Protein AF-A0A529KQ61-F1 (afdb_monomer_lite)

Foldseek 3Di:
DVCVVCVVPVPDPDQDAAEQLAALLVLLQQQQADPVSHGNPVLLVVVVVLVVVPPVSPVVVCVNCVVSVCLSCVLVVVDPDDPVVNVVLVVVLLVPDPVCCLVVPPDPDPSSSVVSRSVRSNPDPSCVVCVVVSHQYDHSSPDDPVLVVVVVVVPCVVVVVVVCVVVVRDPADAAALLRLLLLLQALVLFAPVLSVQLVVVCVVSVHHHDHHDQCNPQPDPVSSVVVCVVVQQWDDDPGTIHGGPVVVVVCVVPVPPPSSVSSVVSNVVSVVVVVVVVVVVPDDDD

Structure (mmCIF, N/CA/C/O backbone):
data_AF-A0A529KQ61-F1
#
_entry.id   AF-A0A529KQ61-F1
#
loop_
_atom_site.group_PDB
_atom_site.id
_atom_site.type_symbol
_atom_site.label_atom_id
_atom_site.label_alt_id
_atom_site.label_comp_id
_atom_site.label_asym_id
_atom_site.label_entity_id
_atom_site.label_seq_id
_atom_site.pdbx_PDB_ins_code
_atom_site.Cartn_x
_atom_site.Cartn_y
_atom_site.Cartn_z
_atom_site.occupancy
_atom_site.B_iso_or_equiv
_atom_site.auth_seq_id
_atom_site.auth_comp_id
_atom_site.auth_asym_id
_atom_site.auth_atom_id
_atom_site.pdbx_PDB_model_num
ATOM 1 N N . MET A 1 1 ? 0.134 19.043 -3.675 1.00 40.22 1 MET A N 1
ATOM 2 C CA . MET A 1 1 ? -0.750 17.949 -3.210 1.00 40.22 1 MET A CA 1
ATOM 3 C C . MET A 1 1 ? -0.395 17.410 -1.822 1.00 40.22 1 MET A C 1
ATOM 5 O O . MET A 1 1 ? -1.210 17.587 -0.932 1.00 40.22 1 MET A O 1
ATOM 9 N N . ARG A 1 2 ? 0.788 16.802 -1.579 1.00 34.12 2 ARG A N 1
ATOM 10 C CA . ARG A 1 2 ? 1.167 16.284 -0.233 1.00 34.12 2 ARG A CA 1
ATOM 11 C C . ARG A 1 2 ? 1.207 17.379 0.845 1.00 34.12 2 ARG A C 1
ATOM 13 O O . ARG A 1 2 ? 0.718 17.177 1.947 1.00 34.12 2 ARG A O 1
ATOM 20 N N . ILE A 1 3 ? 1.744 18.544 0.478 1.00 33.62 3 ILE A N 1
ATOM 21 C CA . ILE A 1 3 ? 1.821 19.732 1.338 1.00 33.62 3 ILE A CA 1
ATOM 22 C C . ILE A 1 3 ? 0.426 20.306 1.601 1.00 33.62 3 ILE A C 1
ATOM 24 O O . ILE A 1 3 ? 0.146 20.686 2.725 1.00 33.62 3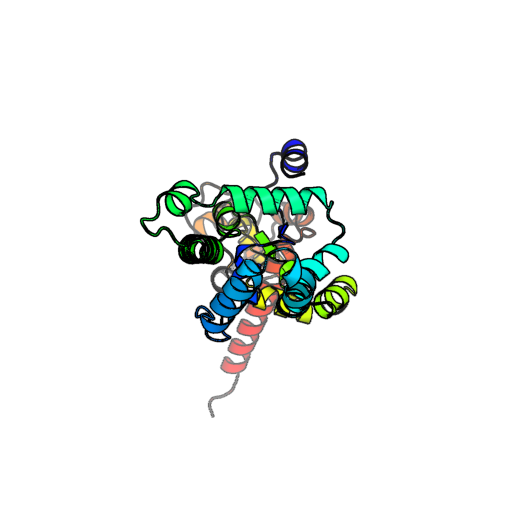 ILE A O 1
ATOM 28 N N . ASP A 1 4 ? -0.470 20.302 0.613 1.00 32.03 4 ASP A N 1
ATOM 29 C CA . ASP A 1 4 ? -1.779 20.958 0.737 1.00 32.03 4 ASP A CA 1
ATOM 30 C C . ASP A 1 4 ? -2.717 20.223 1.700 1.00 32.03 4 ASP A C 1
ATOM 32 O O . ASP A 1 4 ? -3.399 20.867 2.492 1.00 32.03 4 ASP A O 1
ATOM 36 N N . VAL A 1 5 ? -2.715 18.884 1.687 1.00 35.28 5 VAL A N 1
ATOM 37 C CA . VAL A 1 5 ? -3.559 18.063 2.577 1.00 35.28 5 VAL A CA 1
ATOM 38 C C . VAL A 1 5 ? -3.027 18.059 4.014 1.00 35.28 5 VAL A C 1
ATOM 40 O O . VAL A 1 5 ? -3.802 18.228 4.950 1.00 35.28 5 VAL A O 1
ATOM 43 N N . GLN A 1 6 ? -1.708 17.947 4.213 1.00 33.94 6 GLN A N 1
ATOM 44 C CA . GLN A 1 6 ? -1.109 18.056 5.555 1.00 33.94 6 GLN A CA 1
ATOM 45 C C . GLN A 1 6 ? -1.162 19.485 6.115 1.00 33.94 6 GLN A C 1
ATOM 47 O O . GLN A 1 6 ? -1.269 19.654 7.325 1.00 33.94 6 GLN A O 1
ATOM 52 N N . ALA A 1 7 ? -1.128 20.513 5.262 1.00 36.97 7 ALA A N 1
ATOM 53 C CA . ALA A 1 7 ? -1.288 21.902 5.690 1.00 36.97 7 ALA A CA 1
ATOM 54 C C . ALA A 1 7 ? -2.735 22.241 6.080 1.00 36.97 7 ALA A C 1
ATOM 56 O O . ALA A 1 7 ? -2.942 23.121 6.911 1.00 36.97 7 ALA A O 1
ATOM 57 N N . THR A 1 8 ? -3.733 21.560 5.505 1.00 37.22 8 THR A N 1
ATOM 58 C CA . THR A 1 8 ? -5.151 21.764 5.855 1.00 37.22 8 THR A CA 1
ATOM 59 C C . THR A 1 8 ? -5.644 20.852 6.976 1.00 37.22 8 THR A C 1
ATOM 61 O O . THR A 1 8 ? -6.575 21.233 7.680 1.00 37.22 8 THR A O 1
ATOM 64 N N . MET A 1 9 ? -5.032 19.680 7.180 1.00 37.19 9 MET A N 1
ATOM 65 C CA . MET A 1 9 ? -5.385 18.743 8.256 1.00 37.19 9 MET A CA 1
ATOM 66 C C . MET A 1 9 ? -4.121 18.170 8.932 1.00 37.19 9 MET A C 1
ATOM 68 O O . MET A 1 9 ? -3.763 17.016 8.682 1.00 37.19 9 MET A O 1
ATOM 72 N N . PRO A 1 10 ? -3.440 18.956 9.791 1.00 37.72 10 PRO A N 1
ATOM 73 C CA . PRO A 1 10 ? -2.152 18.580 10.388 1.00 37.72 10 PRO A CA 1
ATOM 74 C C . PRO A 1 10 ? -2.204 17.309 11.247 1.00 37.72 10 PRO A C 1
ATOM 76 O O . PRO A 1 10 ? -1.216 16.581 11.335 1.00 37.72 10 PRO A O 1
ATOM 79 N N . ASP A 1 11 ? -3.363 17.017 11.839 1.00 36.50 11 ASP A N 1
ATOM 80 C CA . ASP A 1 11 ? -3.557 15.886 12.755 1.00 36.50 11 ASP A CA 1
ATOM 81 C C . ASP A 1 11 ? -3.936 14.577 12.035 1.00 36.50 11 ASP A C 1
ATOM 83 O O . ASP A 1 11 ? -4.037 13.514 12.654 1.00 36.50 11 ASP A O 1
ATOM 87 N N . ALA A 1 12 ? -4.144 14.618 10.714 1.00 33.78 12 ALA A N 1
ATOM 88 C CA . ALA A 1 12 ? -4.530 13.456 9.924 1.00 33.78 12 ALA A CA 1
ATOM 89 C C . ALA A 1 12 ? -3.297 12.743 9.341 1.00 33.78 12 ALA A C 1
ATOM 91 O O . ALA A 1 12 ? -2.620 13.243 8.440 1.00 33.78 12 ALA A O 1
ATOM 92 N N . LYS A 1 13 ? -3.039 11.506 9.788 1.00 36.97 13 LYS A N 1
ATOM 93 C CA . LYS A 1 13 ? -2.112 10.586 9.105 1.00 36.97 13 LYS A CA 1
ATOM 94 C C . LYS A 1 13 ? -2.797 10.016 7.860 1.00 36.97 13 LYS A C 1
ATOM 96 O O . LYS A 1 13 ? -3.351 8.921 7.886 1.00 36.97 13 LYS A O 1
ATOM 101 N N . VAL A 1 14 ? -2.823 10.796 6.783 1.00 37.50 14 VAL A N 1
ATOM 102 C CA . VAL A 1 14 ? -3.413 10.374 5.507 1.00 37.50 14 VAL A CA 1
ATOM 103 C C . VAL A 1 14 ? -2.483 9.364 4.834 1.00 37.50 14 VAL A C 1
ATOM 105 O O . VAL A 1 14 ? -1.340 9.685 4.512 1.00 37.50 14 VAL A O 1
ATOM 108 N N . LEU A 1 15 ? -2.986 8.150 4.592 1.00 42.62 15 LEU A N 1
ATOM 109 C CA . LEU A 1 15 ? -2.397 7.211 3.637 1.00 42.62 15 LEU A CA 1
ATOM 110 C C . LEU A 1 15 ? -2.523 7.827 2.244 1.00 42.62 15 LEU A C 1
ATOM 112 O O . LEU A 1 15 ? -3.567 7.751 1.599 1.00 42.62 15 LEU A O 1
ATOM 116 N N . VAL A 1 16 ? -1.470 8.512 1.809 1.00 47.22 16 VAL A N 1
ATOM 117 C CA . VAL A 1 16 ? -1.405 9.067 0.461 1.00 47.22 16 VAL A CA 1
ATOM 118 C C . VAL A 1 16 ? -1.054 7.922 -0.477 1.00 47.22 16 VAL A C 1
ATOM 120 O O . VAL A 1 16 ? 0.067 7.421 -0.456 1.00 47.22 16 VAL A O 1
ATOM 123 N N . ALA A 1 17 ? -2.012 7.505 -1.298 1.00 55.47 17 ALA A N 1
ATOM 124 C CA . ALA A 1 17 ? -1.713 6.699 -2.466 1.00 55.47 17 ALA A CA 1
ATOM 125 C C . ALA A 1 17 ? -0.973 7.587 -3.475 1.00 55.47 17 ALA A C 1
ATOM 127 O O . ALA A 1 17 ? -1.554 8.543 -3.996 1.00 55.47 17 ALA A O 1
ATOM 128 N N . ARG A 1 18 ? 0.316 7.323 -3.721 1.00 58.75 18 ARG A N 1
ATOM 129 C CA . ARG A 1 18 ? 1.052 7.971 -4.817 1.00 58.75 18 ARG A CA 1
ATOM 130 C C . ARG A 1 18 ? 0.927 7.070 -6.044 1.00 58.75 18 ARG A C 1
ATOM 132 O O . ARG A 1 18 ? 1.546 6.004 -6.055 1.00 58.75 18 ARG A O 1
ATOM 139 N N . PRO A 1 19 ? 0.146 7.456 -7.064 1.00 58.88 19 PRO A N 1
ATOM 140 C CA . PRO A 1 19 ? 0.167 6.735 -8.320 1.00 58.88 19 PRO A CA 1
ATOM 141 C C . PRO A 1 19 ? 1.514 6.990 -9.001 1.00 58.88 19 PRO A C 1
ATOM 143 O O . PRO A 1 19 ? 1.914 8.137 -9.233 1.00 58.88 19 PRO A O 1
ATOM 146 N N . LEU A 1 20 ? 2.235 5.912 -9.285 1.00 63.34 20 LEU A N 1
ATOM 147 C CA . LEU A 1 20 ? 3.459 5.954 -10.066 1.00 63.34 20 LEU A CA 1
ATOM 148 C C . LEU A 1 20 ? 3.122 5.354 -11.426 1.00 63.34 20 LEU A C 1
ATOM 150 O O . LEU A 1 20 ? 2.947 4.149 -11.538 1.00 63.34 20 LEU A O 1
ATOM 154 N N . ALA A 1 21 ? 2.980 6.204 -12.443 1.00 61.69 21 ALA A N 1
ATOM 155 C CA . ALA A 1 21 ? 2.641 5.743 -13.791 1.00 61.69 21 ALA A CA 1
ATOM 156 C C . ALA A 1 21 ? 3.866 5.482 -14.676 1.00 61.69 21 ALA A C 1
ATOM 158 O O . ALA A 1 21 ? 3.717 4.959 -15.769 1.00 61.69 21 ALA A O 1
ATOM 159 N N . VAL A 1 22 ? 5.068 5.864 -14.225 1.00 66.69 22 VAL A N 1
ATOM 160 C CA . VAL A 1 22 ? 6.325 5.616 -14.944 1.00 66.69 22 VAL A CA 1
ATOM 161 C C . VAL A 1 22 ? 7.389 5.171 -13.960 1.00 66.69 22 VAL A C 1
ATOM 163 O O . VAL A 1 22 ? 7.749 5.925 -13.054 1.00 66.69 22 VAL A O 1
ATOM 166 N N . ASP A 1 23 ? 7.915 3.975 -14.181 1.00 72.94 23 ASP A N 1
ATOM 167 C CA . ASP A 1 23 ? 9.044 3.414 -13.453 1.00 72.94 23 ASP A CA 1
ATOM 168 C C . ASP A 1 23 ? 10.081 2.923 -14.467 1.00 72.94 23 ASP A C 1
ATOM 170 O O . ASP A 1 23 ? 9.855 1.961 -15.202 1.00 72.94 23 ASP A O 1
ATOM 174 N N . LEU A 1 24 ? 11.213 3.623 -14.535 1.00 74.44 24 LEU A N 1
ATOM 175 C CA . LEU A 1 24 ? 12.320 3.310 -15.432 1.00 74.44 24 LEU A CA 1
ATOM 176 C C . LEU A 1 24 ? 12.975 1.970 -15.066 1.00 74.44 24 LEU A C 1
ATOM 178 O O . LEU A 1 24 ? 13.425 1.247 -15.954 1.00 74.44 24 LEU A O 1
ATOM 182 N N . ALA A 1 25 ? 12.976 1.601 -13.783 1.00 73.44 25 ALA A N 1
ATOM 183 C CA . ALA A 1 25 ? 13.494 0.318 -13.325 1.00 73.44 25 ALA A CA 1
ATOM 184 C C . ALA A 1 25 ? 12.574 -0.829 -13.746 1.00 73.44 25 ALA A C 1
ATOM 186 O O . ALA A 1 25 ? 13.050 -1.880 -14.179 1.00 73.44 25 ALA A O 1
ATOM 187 N N . PHE A 1 26 ? 11.255 -0.640 -13.636 1.00 74.62 26 PHE A N 1
ATOM 188 C CA . PHE A 1 26 ? 10.280 -1.581 -14.192 1.00 74.62 26 PHE A CA 1
ATOM 189 C C . PHE A 1 26 ? 10.425 -1.678 -15.710 1.00 74.62 26 PHE A C 1
ATOM 191 O O . PHE A 1 26 ? 10.546 -2.781 -16.230 1.00 74.62 26 PHE A O 1
ATOM 198 N N . ALA A 1 27 ? 10.506 -0.543 -16.407 1.00 78.31 27 ALA A N 1
ATOM 199 C CA . ALA A 1 27 ? 10.671 -0.494 -17.854 1.00 78.31 27 ALA A CA 1
ATOM 200 C C . ALA A 1 27 ? 11.910 -1.275 -18.317 1.00 78.31 27 ALA A C 1
ATOM 202 O O . ALA A 1 27 ? 11.827 -2.079 -19.243 1.00 78.31 27 ALA A O 1
ATOM 203 N N . ALA A 1 28 ? 13.049 -1.097 -17.644 1.00 77.25 28 ALA A N 1
ATOM 204 C CA . ALA A 1 28 ? 14.256 -1.841 -17.977 1.00 77.25 28 ALA A CA 1
ATOM 205 C C . ALA A 1 28 ? 14.150 -3.334 -17.659 1.00 77.25 28 ALA A C 1
ATOM 207 O O . ALA A 1 28 ? 14.592 -4.152 -18.462 1.00 77.25 28 ALA A O 1
ATOM 208 N N . ARG A 1 29 ? 13.547 -3.712 -16.527 1.00 75.25 29 ARG A N 1
ATOM 209 C CA . ARG A 1 29 ? 13.313 -5.128 -16.206 1.00 75.25 29 ARG A CA 1
ATOM 210 C C . ARG A 1 29 ? 12.372 -5.774 -17.222 1.00 75.25 29 ARG A C 1
ATOM 212 O O . ARG A 1 29 ? 12.683 -6.837 -17.735 1.00 75.25 29 ARG A O 1
ATOM 219 N N . PHE A 1 30 ? 11.276 -5.109 -17.564 1.00 77.31 30 PHE A N 1
ATOM 220 C CA . PHE A 1 30 ? 10.292 -5.595 -18.526 1.00 77.31 30 PHE A CA 1
ATOM 221 C C . PHE A 1 30 ? 10.875 -5.737 -19.939 1.00 77.31 30 PHE A C 1
ATOM 223 O O . PHE A 1 30 ? 10.599 -6.708 -20.635 1.00 77.31 30 PHE A O 1
ATOM 230 N N . MET A 1 31 ? 11.700 -4.780 -20.375 1.00 79.19 31 MET A N 1
ATOM 231 C CA . MET A 1 31 ? 12.246 -4.789 -21.733 1.00 79.19 31 MET A CA 1
ATOM 232 C C . MET A 1 31 ? 13.497 -5.652 -21.890 1.00 79.19 31 MET A C 1
ATOM 234 O O . MET A 1 31 ? 13.695 -6.193 -22.978 1.00 79.19 31 MET A O 1
ATOM 238 N N . PHE A 1 32 ? 14.341 -5.764 -20.864 1.00 80.44 32 PHE A N 1
ATOM 239 C CA . PHE A 1 32 ? 15.673 -6.363 -20.985 1.00 80.44 32 PHE A CA 1
ATOM 240 C C . PHE A 1 32 ? 15.891 -7.584 -20.095 1.00 80.44 32 PHE A C 1
ATOM 242 O O . PHE A 1 32 ? 17.002 -8.109 -20.095 1.00 80.44 32 PHE A O 1
ATOM 249 N N . ASN A 1 33 ? 14.881 -8.050 -19.354 1.00 77.62 33 ASN A N 1
ATOM 250 C CA . ASN A 1 33 ? 14.974 -9.333 -18.669 1.00 77.62 33 ASN A CA 1
ATOM 251 C C . ASN A 1 33 ? 14.287 -10.447 -19.456 1.00 77.62 33 ASN A C 1
ATOM 253 O O . ASN A 1 33 ? 13.294 -10.227 -20.147 1.00 77.62 33 ASN A O 1
ATOM 257 N N . THR A 1 34 ? 14.790 -11.661 -19.277 1.00 73.12 34 THR A N 1
ATOM 258 C CA . THR A 1 34 ? 14.076 -12.894 -19.605 1.00 73.12 34 THR A CA 1
ATOM 259 C C . THR A 1 34 ? 12.923 -13.129 -18.619 1.00 73.12 34 THR A C 1
ATOM 261 O O . THR A 1 34 ? 12.862 -12.517 -17.549 1.00 73.12 34 THR A O 1
ATOM 264 N N . GLU A 1 35 ? 12.038 -14.083 -18.921 1.00 66.06 35 GLU A N 1
ATOM 265 C CA . GLU A 1 35 ? 10.966 -14.515 -18.004 1.00 66.06 35 GLU A CA 1
ATOM 266 C C . GLU A 1 35 ? 11.500 -15.038 -16.655 1.00 66.06 35 GLU A C 1
ATOM 268 O O . GLU A 1 35 ? 10.804 -14.994 -15.644 1.00 66.06 35 GLU A O 1
ATOM 273 N N . THR A 1 36 ? 12.759 -15.488 -16.618 1.00 60.50 36 THR A N 1
ATOM 274 C CA . THR A 1 36 ? 13.456 -15.931 -15.401 1.00 60.50 36 THR A CA 1
ATOM 275 C C . THR A 1 36 ? 14.087 -14.783 -14.602 1.00 60.50 36 THR A C 1
ATOM 277 O O . THR A 1 36 ? 14.635 -15.019 -13.527 1.00 60.50 36 THR A O 1
ATOM 280 N N . GLY A 1 37 ? 14.002 -13.539 -15.090 1.00 61.09 37 GLY A N 1
ATOM 281 C CA . GLY A 1 37 ? 14.529 -12.341 -14.428 1.00 61.09 37 GLY A CA 1
ATOM 282 C C . GLY A 1 37 ? 16.008 -12.039 -14.709 1.00 61.09 37 GLY A C 1
ATOM 283 O O . GLY A 1 37 ? 16.536 -11.050 -14.194 1.00 61.09 37 GLY A O 1
ATOM 284 N N . GLU A 1 38 ? 16.675 -12.843 -15.537 1.00 73.25 38 GLU A N 1
ATOM 285 C CA . GLU A 1 38 ? 18.066 -12.629 -15.954 1.00 73.25 38 GLU A CA 1
ATOM 286 C C . GLU A 1 38 ? 18.158 -11.586 -17.070 1.00 73.25 38 GLU A C 1
ATOM 288 O O . GLU A 1 38 ? 17.171 -11.297 -17.734 1.00 73.25 38 GLU A O 1
ATOM 293 N N . LEU A 1 39 ? 19.336 -10.988 -17.274 1.00 75.88 39 LEU A N 1
ATOM 294 C CA . LEU A 1 39 ? 19.534 -10.024 -18.358 1.00 75.88 39 LEU A CA 1
ATOM 295 C C . LEU A 1 39 ? 19.527 -10.738 -19.720 1.00 75.88 39 LEU A C 1
ATOM 297 O O . LEU A 1 39 ? 20.334 -11.638 -19.953 1.00 75.88 39 LEU A O 1
ATOM 301 N N . ASP A 1 40 ? 18.684 -10.280 -20.642 1.00 82.44 40 ASP A N 1
ATOM 302 C CA . ASP A 1 40 ? 18.649 -10.726 -22.036 1.00 82.44 40 ASP A CA 1
ATOM 303 C C . ASP A 1 40 ? 19.823 -10.107 -22.819 1.00 82.44 40 ASP A C 1
ATOM 305 O O . ASP A 1 40 ? 19.704 -9.107 -23.532 1.00 82.44 40 ASP A O 1
ATOM 309 N N . LEU A 1 41 ? 21.005 -10.697 -22.626 1.00 78.94 41 LEU A N 1
ATOM 310 C CA . LEU A 1 41 ? 22.253 -10.325 -23.297 1.00 78.94 41 LEU A CA 1
ATOM 311 C C . LEU A 1 41 ? 22.124 -10.266 -24.832 1.00 78.94 41 LEU A C 1
ATOM 313 O O . LEU A 1 41 ? 22.588 -9.277 -25.405 1.00 78.94 41 LEU A O 1
ATOM 317 N N . PRO A 1 42 ? 21.491 -11.245 -25.514 1.00 82.44 42 PRO A N 1
ATOM 318 C CA . PRO A 1 42 ? 21.231 -11.160 -26.950 1.00 82.44 42 PRO A CA 1
ATOM 319 C C . PRO A 1 42 ? 20.478 -9.889 -27.354 1.00 82.44 42 PRO A C 1
ATOM 321 O O . PRO A 1 42 ? 20.911 -9.184 -28.269 1.00 82.44 42 PRO A O 1
ATOM 324 N N . LYS A 1 43 ? 19.395 -9.554 -26.645 1.00 81.00 43 LYS A N 1
ATOM 325 C CA . LYS A 1 43 ? 18.590 -8.360 -26.927 1.00 81.00 43 LYS A CA 1
ATOM 326 C C . LYS A 1 43 ? 19.360 -7.069 -26.661 1.00 81.00 43 LYS A C 1
ATOM 328 O O . LYS A 1 43 ? 19.289 -6.134 -27.459 1.00 81.00 43 LYS A O 1
ATOM 333 N N . VAL A 1 44 ? 20.161 -7.026 -25.594 1.00 78.69 44 VAL A N 1
ATOM 334 C CA . VAL A 1 44 ? 21.040 -5.882 -25.298 1.00 78.69 44 VAL A CA 1
ATOM 335 C C . VAL A 1 44 ? 22.101 -5.694 -26.387 1.00 78.69 44 VAL A C 1
ATOM 337 O O . VAL A 1 44 ? 22.312 -4.571 -26.847 1.00 78.69 44 VAL A O 1
ATOM 340 N N . MET A 1 45 ? 22.736 -6.774 -26.851 1.00 79.62 45 MET A N 1
ATOM 341 C CA . MET A 1 45 ? 23.716 -6.712 -27.942 1.00 79.62 45 MET A CA 1
ATOM 342 C C . MET A 1 45 ? 23.077 -6.274 -29.262 1.00 79.62 45 MET A C 1
ATOM 344 O O . MET A 1 45 ? 23.658 -5.462 -29.982 1.00 79.62 45 MET A O 1
ATOM 348 N N . GLN A 1 46 ? 21.872 -6.763 -29.563 1.00 79.06 46 GLN A N 1
ATOM 349 C CA . GLN A 1 46 ? 21.116 -6.370 -30.751 1.00 79.06 46 GLN A CA 1
ATOM 350 C C . GLN A 1 46 ? 20.792 -4.872 -30.729 1.00 79.06 46 GLN A C 1
ATOM 352 O O . GLN A 1 46 ? 21.010 -4.180 -31.721 1.00 79.06 46 GLN A O 1
ATOM 357 N N . ILE A 1 47 ? 20.360 -4.344 -29.582 1.00 75.38 47 ILE A N 1
ATOM 358 C CA . ILE A 1 47 ? 20.081 -2.912 -29.412 1.00 75.38 47 ILE A CA 1
ATOM 359 C C . ILE A 1 47 ? 21.363 -2.080 -29.489 1.00 75.38 47 ILE A C 1
ATOM 361 O O . ILE A 1 47 ? 21.369 -1.036 -30.140 1.00 75.38 47 ILE A O 1
ATOM 365 N N . GLY A 1 48 ? 22.468 -2.549 -28.901 1.00 73.44 48 GLY A N 1
ATOM 366 C CA . GLY A 1 48 ? 23.778 -1.909 -29.042 1.00 73.44 48 GLY A CA 1
ATOM 367 C C . GLY A 1 48 ? 24.237 -1.828 -30.503 1.00 73.44 48 GLY A C 1
ATOM 368 O O . GLY A 1 48 ? 24.726 -0.787 -30.943 1.00 73.44 48 GLY A O 1
ATOM 369 N N . ALA A 1 49 ? 24.012 -2.890 -31.280 1.00 75.88 49 ALA A N 1
ATOM 370 C CA . ALA A 1 49 ? 24.323 -2.931 -32.707 1.00 75.88 49 ALA A CA 1
ATOM 371 C C . ALA A 1 49 ? 23.428 -1.995 -33.537 1.00 75.88 49 ALA A C 1
ATOM 373 O O . ALA A 1 49 ? 23.913 -1.370 -34.479 1.00 75.88 49 ALA A O 1
ATOM 374 N N . VAL A 1 50 ? 22.146 -1.866 -33.184 1.00 75.19 50 VAL A N 1
ATOM 375 C CA . VAL A 1 50 ? 21.212 -0.922 -33.820 1.00 75.19 50 VAL A CA 1
ATOM 376 C C . VAL A 1 50 ? 21.591 0.523 -33.473 1.00 75.19 50 VAL A C 1
ATOM 378 O O . VAL A 1 50 ? 21.701 1.349 -34.374 1.00 75.19 50 VAL A O 1
ATOM 381 N N . MET A 1 51 ? 21.909 0.834 -32.210 1.00 70.25 51 MET A N 1
ATOM 382 C CA . MET A 1 51 ? 22.361 2.177 -31.804 1.00 70.25 51 MET A CA 1
ATOM 383 C C . MET A 1 51 ? 23.655 2.612 -32.504 1.00 70.25 51 MET A C 1
ATOM 385 O O . MET A 1 51 ? 23.809 3.788 -32.834 1.00 70.25 51 MET A O 1
ATOM 389 N N . ALA A 1 52 ? 24.563 1.677 -32.795 1.00 73.00 52 ALA A N 1
ATOM 390 C CA . ALA A 1 52 ? 25.789 1.967 -33.537 1.00 73.00 52 ALA A CA 1
ATOM 391 C C . ALA A 1 52 ? 25.540 2.429 -34.990 1.00 73.00 52 ALA A C 1
ATOM 393 O O . ALA A 1 52 ? 26.427 3.034 -35.592 1.00 73.00 52 ALA A O 1
ATOM 394 N N . LYS A 1 53 ? 24.344 2.183 -35.553 1.00 76.75 53 LYS A N 1
ATOM 395 C CA . LYS A 1 53 ? 23.948 2.642 -36.897 1.00 76.75 53 LYS A CA 1
ATOM 396 C C . LYS A 1 53 ? 23.442 4.098 -36.925 1.00 76.75 53 LYS A C 1
ATOM 398 O O . LYS A 1 53 ? 23.208 4.625 -38.012 1.00 76.75 53 LYS A O 1
ATOM 403 N N . GLY A 1 54 ? 23.295 4.760 -35.771 1.00 70.06 54 GLY A N 1
ATOM 404 C CA . GLY A 1 54 ? 22.872 6.165 -35.676 1.00 70.06 54 GLY A CA 1
ATOM 405 C C . GLY A 1 54 ? 21.446 6.415 -36.189 1.00 70.06 54 GLY A C 1
ATOM 406 O O . GLY A 1 54 ? 20.566 5.573 -36.027 1.00 70.06 54 GLY A O 1
ATOM 407 N N . ASP A 1 55 ? 21.212 7.562 -36.834 1.00 70.69 55 ASP A N 1
ATOM 408 C CA . ASP A 1 55 ? 19.874 7.997 -37.282 1.00 70.69 55 ASP A CA 1
ATOM 409 C C . ASP A 1 55 ? 19.204 7.037 -38.285 1.00 70.69 55 ASP A C 1
ATOM 411 O O . ASP A 1 55 ? 17.980 6.995 -38.389 1.00 70.69 55 ASP A O 1
ATOM 415 N N . ALA A 1 56 ? 19.983 6.208 -38.990 1.00 66.62 56 ALA A N 1
ATOM 416 C CA . ALA A 1 56 ? 19.464 5.209 -39.930 1.00 66.62 56 ALA A CA 1
ATOM 417 C C . ALA A 1 56 ? 18.770 4.014 -39.244 1.00 66.62 56 ALA A C 1
ATOM 419 O O . ALA A 1 56 ? 18.136 3.204 -39.915 1.00 66.62 56 ALA A O 1
ATOM 420 N N . ALA A 1 57 ? 18.892 3.891 -37.921 1.00 71.44 57 ALA A N 1
ATOM 421 C CA . ALA A 1 57 ? 18.343 2.789 -37.136 1.00 71.44 57 ALA A CA 1
ATOM 422 C C . ALA A 1 57 ? 16.985 3.111 -36.490 1.00 71.44 57 ALA A C 1
ATOM 424 O O . ALA A 1 57 ? 16.476 2.308 -35.711 1.00 71.44 57 ALA A O 1
ATOM 425 N N . GLN A 1 58 ? 16.392 4.275 -36.774 1.00 72.06 58 GLN A N 1
ATOM 426 C CA . GLN A 1 58 ? 15.200 4.751 -36.066 1.00 72.06 58 GLN A CA 1
ATOM 427 C C . GLN A 1 58 ? 13.986 3.819 -36.236 1.00 72.06 58 GLN A C 1
ATOM 429 O O . GLN A 1 58 ? 13.304 3.519 -35.255 1.00 72.06 58 GLN A O 1
ATOM 434 N N . ASP A 1 59 ? 13.755 3.314 -37.451 1.00 78.69 59 ASP A N 1
ATOM 435 C CA . ASP A 1 59 ? 12.664 2.375 -37.744 1.00 78.69 59 ASP A CA 1
ATOM 436 C C . ASP A 1 59 ? 12.929 0.986 -37.146 1.00 78.69 59 ASP A C 1
ATOM 438 O O . ASP A 1 59 ? 12.047 0.403 -36.518 1.00 78.69 59 ASP A O 1
ATOM 442 N N . GLU A 1 60 ? 14.172 0.505 -37.246 1.00 75.75 60 GLU A N 1
ATOM 443 C CA . GLU A 1 60 ? 14.624 -0.772 -36.674 1.00 75.75 60 GLU A CA 1
ATOM 444 C C . GLU A 1 60 ? 14.505 -0.754 -35.136 1.00 75.75 60 GLU A C 1
ATOM 446 O O . GLU A 1 60 ? 14.053 -1.718 -34.524 1.00 75.75 60 GLU A O 1
ATOM 451 N N . MET A 1 61 ? 14.824 0.380 -34.501 1.00 74.44 61 MET A N 1
ATOM 452 C CA . MET A 1 61 ? 14.672 0.599 -33.060 1.00 74.44 61 MET A CA 1
ATOM 453 C C . MET A 1 61 ? 13.200 0.649 -32.642 1.00 74.44 61 MET A C 1
ATOM 455 O O . MET A 1 61 ? 12.825 0.107 -31.600 1.00 74.44 61 MET A O 1
ATOM 459 N N . LYS A 1 62 ? 12.351 1.291 -33.453 1.00 77.19 62 LYS A N 1
ATOM 460 C CA . LYS A 1 62 ? 10.909 1.374 -33.206 1.00 77.19 62 LYS A CA 1
ATOM 461 C C . LYS A 1 62 ? 10.243 0.005 -33.315 1.00 77.19 62 LYS A C 1
ATOM 463 O O . LYS A 1 62 ? 9.355 -0.286 -32.522 1.00 77.19 62 LYS A O 1
ATOM 468 N N . GLU A 1 63 ? 10.675 -0.835 -34.248 1.00 79.19 63 GLU A N 1
ATOM 469 C CA . GLU A 1 63 ? 10.180 -2.207 -34.377 1.00 79.19 63 GLU A CA 1
ATOM 470 C C . GLU A 1 63 ? 10.591 -3.071 -33.171 1.00 79.19 63 GLU A C 1
ATOM 472 O O . GLU A 1 63 ? 9.777 -3.824 -32.638 1.00 79.19 63 GLU A O 1
ATOM 477 N N . LEU A 1 64 ? 11.819 -2.890 -32.672 1.00 75.88 64 LEU A N 1
ATOM 478 C CA . LEU A 1 64 ? 12.375 -3.677 -31.566 1.00 75.88 64 LEU A CA 1
ATOM 479 C C . LEU A 1 64 ? 11.844 -3.280 -30.178 1.00 75.88 64 LEU A C 1
ATOM 481 O O . LEU A 1 64 ? 11.619 -4.145 -29.330 1.00 75.88 64 LEU A O 1
ATOM 485 N N . LEU A 1 65 ? 11.671 -1.978 -29.925 1.00 76.25 65 LEU A N 1
ATOM 486 C CA . LEU A 1 65 ? 11.281 -1.439 -28.614 1.00 76.25 65 LEU A CA 1
ATOM 487 C C . LEU A 1 65 ? 9.834 -0.941 -28.557 1.00 76.25 65 LEU A C 1
ATOM 489 O O . LEU A 1 65 ? 9.272 -0.841 -27.466 1.00 76.25 65 LEU A O 1
ATOM 493 N N . GLY A 1 66 ? 9.218 -0.640 -29.701 1.00 74.75 66 GLY A N 1
ATOM 494 C CA . GLY A 1 66 ? 7.890 -0.030 -29.789 1.00 74.75 66 GLY A CA 1
ATOM 495 C C . GLY A 1 66 ? 6.794 -0.793 -29.044 1.00 74.75 66 GLY A C 1
ATOM 496 O O . GLY A 1 66 ? 6.076 -0.162 -28.269 1.00 74.75 66 GLY A O 1
ATOM 497 N N . PRO A 1 67 ? 6.668 -2.125 -29.196 1.00 76.56 67 PRO A N 1
ATOM 498 C CA . PRO A 1 67 ? 5.668 -2.898 -28.461 1.00 76.56 67 PRO A CA 1
ATOM 499 C C . PRO A 1 67 ? 5.845 -2.803 -26.940 1.00 76.56 67 PRO A C 1
ATOM 501 O O . PRO A 1 67 ? 4.888 -2.513 -26.230 1.00 76.56 67 PRO A O 1
ATOM 504 N N . GLY A 1 68 ? 7.078 -2.964 -26.443 1.00 72.06 68 GLY A N 1
ATOM 505 C CA . GLY A 1 68 ? 7.373 -2.892 -25.009 1.00 72.06 68 GLY A CA 1
ATOM 506 C C . GLY A 1 68 ? 7.161 -1.491 -24.436 1.00 72.06 68 GLY A C 1
ATOM 507 O O . GLY A 1 68 ? 6.561 -1.335 -23.374 1.00 72.06 68 GLY A O 1
ATOM 508 N N . MET A 1 69 ? 7.575 -0.459 -25.173 1.00 72.69 69 MET A N 1
ATOM 509 C CA . MET A 1 69 ? 7.310 0.926 -24.798 1.00 72.69 69 MET A CA 1
ATOM 510 C C . MET A 1 69 ? 5.813 1.240 -24.776 1.00 72.69 69 MET A C 1
ATOM 512 O O . MET A 1 69 ? 5.347 1.862 -23.828 1.00 72.69 69 MET A O 1
ATOM 516 N N . ASN A 1 70 ? 5.036 0.793 -25.761 1.00 73.88 70 ASN A N 1
ATOM 517 C CA . ASN A 1 70 ? 3.593 1.028 -25.768 1.00 73.88 70 ASN A CA 1
ATOM 518 C C . ASN A 1 70 ? 2.901 0.377 -24.562 1.00 73.88 70 ASN A C 1
ATOM 520 O O . ASN A 1 70 ? 2.002 0.987 -23.992 1.00 73.88 70 ASN A O 1
ATOM 524 N N . SER A 1 71 ? 3.354 -0.797 -24.115 1.00 69.44 71 SER A N 1
ATOM 525 C CA . SER A 1 71 ? 2.839 -1.430 -22.893 1.00 69.44 71 SER A CA 1
ATOM 526 C C . SER A 1 71 ? 3.179 -0.653 -21.615 1.00 69.44 71 SER A C 1
ATOM 528 O O . SER A 1 71 ? 2.369 -0.620 -20.698 1.00 69.44 71 SER A O 1
ATOM 530 N N . ILE A 1 72 ? 4.342 0.004 -21.555 1.00 70.44 72 ILE A N 1
ATOM 531 C CA . ILE A 1 72 ? 4.779 0.784 -20.381 1.00 70.44 72 ILE A CA 1
ATOM 532 C C . ILE A 1 72 ? 4.142 2.181 -20.355 1.00 70.44 72 ILE A C 1
ATOM 534 O O . ILE A 1 72 ? 3.762 2.677 -19.297 1.00 70.44 72 ILE A O 1
ATOM 538 N N . PHE A 1 73 ? 4.045 2.838 -21.513 1.00 68.81 73 PHE A N 1
ATOM 539 C CA . PHE A 1 73 ? 3.586 4.225 -21.632 1.00 68.81 73 PHE A CA 1
ATOM 540 C C . PHE A 1 73 ? 2.088 4.343 -21.965 1.00 68.81 73 PHE A C 1
ATOM 542 O O . PHE A 1 73 ? 1.507 5.403 -21.746 1.00 68.81 73 PHE A O 1
ATOM 549 N N . GLY A 1 74 ? 1.439 3.278 -22.444 1.00 68.56 74 GLY A N 1
ATOM 550 C CA . GLY A 1 74 ? -0.010 3.223 -22.677 1.00 68.56 74 GLY A CA 1
ATOM 551 C C . GLY A 1 74 ? -0.850 3.575 -21.439 1.00 68.56 74 GLY A C 1
ATOM 552 O O . GLY A 1 74 ? -1.721 4.440 -21.548 1.00 68.56 74 GLY A O 1
ATOM 553 N N . PRO A 1 75 ? -0.541 3.037 -20.240 1.00 66.25 75 PRO A N 1
ATOM 554 C CA . PRO A 1 75 ? -1.244 3.383 -19.000 1.00 66.25 75 PRO A CA 1
ATOM 555 C C . PRO A 1 75 ? -1.185 4.871 -18.623 1.00 66.25 75 PRO A C 1
ATOM 557 O O . PRO A 1 75 ? -2.061 5.360 -17.916 1.00 66.25 75 PRO A O 1
ATOM 560 N N . ILE A 1 76 ? -0.190 5.626 -19.108 1.00 68.19 76 ILE A N 1
ATOM 561 C CA . ILE A 1 76 ? -0.110 7.078 -18.879 1.00 68.19 76 ILE A CA 1
ATOM 562 C C . ILE A 1 76 ? -1.249 7.804 -19.590 1.00 68.19 76 ILE A C 1
ATOM 564 O O . ILE A 1 76 ? -1.790 8.757 -19.043 1.00 68.19 76 ILE A O 1
ATOM 568 N N . GLN A 1 77 ? -1.628 7.358 -20.791 1.00 66.75 77 GLN A N 1
ATOM 569 C CA . GLN A 1 77 ? -2.725 7.970 -21.548 1.00 66.75 77 GLN A CA 1
ATOM 570 C C . GLN A 1 77 ? -4.086 7.737 -20.887 1.00 66.75 77 GLN A C 1
ATOM 572 O O . GLN A 1 77 ? -5.008 8.517 -21.106 1.00 66.75 77 GLN A O 1
ATOM 577 N N . GLN A 1 78 ? -4.198 6.681 -20.079 1.00 65.56 78 GLN A N 1
ATOM 578 C CA . GLN A 1 78 ? -5.400 6.353 -19.313 1.00 65.56 78 GLN A CA 1
ATOM 579 C C . GLN A 1 78 ? -5.395 6.967 -17.905 1.00 65.56 78 GLN A C 1
ATOM 581 O O . GLN A 1 78 ? -6.378 6.862 -17.179 1.00 65.56 78 GLN A O 1
ATOM 586 N N . SER A 1 79 ? -4.295 7.609 -17.503 1.00 63.66 79 SER A N 1
ATOM 587 C CA . SER A 1 79 ? -4.180 8.264 -16.208 1.00 63.66 79 SER A CA 1
ATOM 588 C C . SER A 1 79 ? -4.588 9.735 -16.308 1.00 63.66 79 SER A C 1
ATOM 590 O O . SER A 1 79 ? -4.007 10.488 -17.082 1.00 63.66 79 SER A O 1
ATOM 592 N N . ASP A 1 80 ? -5.496 10.188 -15.439 1.00 62.25 80 ASP A N 1
ATOM 593 C CA . ASP A 1 80 ? -5.856 11.614 -15.292 1.00 62.25 80 ASP A CA 1
ATOM 594 C C . ASP A 1 80 ? -4.732 12.476 -14.671 1.00 62.25 80 ASP A C 1
ATOM 596 O O . ASP A 1 80 ? -4.924 13.642 -14.307 1.00 62.25 80 ASP A O 1
ATOM 600 N N . LEU A 1 81 ? -3.535 11.911 -14.492 1.00 64.12 81 LEU A N 1
ATOM 601 C CA . LEU A 1 81 ? -2.414 12.613 -13.892 1.00 64.12 81 LEU A CA 1
ATOM 602 C C . LEU A 1 81 ? -1.818 13.646 -14.859 1.00 64.12 81 LEU A C 1
ATOM 604 O O . LEU A 1 81 ? -1.644 13.385 -16.049 1.00 64.12 81 LEU A O 1
ATOM 608 N N . PRO A 1 82 ? -1.406 14.826 -14.355 1.00 71.62 82 PRO A N 1
ATOM 609 C CA . PRO A 1 82 ? -0.712 15.799 -15.185 1.00 71.62 82 PRO A CA 1
ATOM 610 C C . PRO A 1 82 ? 0.585 15.218 -15.762 1.00 71.62 82 PRO A C 1
ATOM 612 O O . PRO A 1 82 ? 1.445 14.756 -15.011 1.00 71.62 82 PRO A O 1
ATOM 615 N N . ILE A 1 83 ? 0.790 15.361 -17.077 1.00 68.31 83 ILE A N 1
ATOM 616 C CA . ILE A 1 83 ? 1.992 14.893 -17.800 1.00 68.31 83 ILE A CA 1
ATOM 617 C C . ILE A 1 83 ? 3.298 15.352 -17.133 1.00 68.31 83 ILE A C 1
ATOM 619 O O . ILE A 1 83 ? 4.277 14.608 -17.063 1.00 68.31 83 ILE A O 1
ATOM 623 N N . LYS A 1 84 ? 3.302 16.568 -16.571 1.00 69.62 84 LYS A N 1
ATOM 624 C CA . LYS A 1 84 ? 4.438 17.123 -15.822 1.00 69.62 84 LYS A CA 1
ATOM 625 C C . LYS A 1 84 ? 4.895 16.205 -14.681 1.00 69.62 84 LYS A C 1
ATOM 627 O O . LYS A 1 84 ? 6.094 16.097 -14.441 1.00 69.62 84 LYS A O 1
ATOM 632 N N . THR A 1 85 ? 3.965 15.547 -13.993 1.00 66.69 85 THR A N 1
ATOM 633 C CA . THR A 1 85 ? 4.260 14.625 -12.889 1.00 66.69 85 THR A CA 1
ATOM 634 C C . THR A 1 85 ? 5.034 13.404 -13.382 1.00 66.69 85 THR A C 1
ATOM 636 O O . THR A 1 85 ? 5.992 12.987 -12.738 1.00 66.69 85 THR A O 1
ATOM 639 N N . HIS A 1 86 ? 4.681 12.866 -14.551 1.00 69.25 86 HIS A N 1
ATOM 640 C CA . HIS A 1 86 ? 5.395 11.739 -15.158 1.00 69.25 86 HIS A CA 1
ATOM 641 C C . HIS A 1 86 ? 6.815 12.120 -15.567 1.00 69.25 86 HIS A C 1
ATOM 643 O O . HIS A 1 86 ? 7.756 11.381 -15.285 1.00 69.25 86 HIS A O 1
ATOM 649 N N . PHE A 1 87 ? 6.978 13.302 -16.165 1.00 69.75 87 PHE A N 1
ATOM 650 C CA . PHE A 1 87 ? 8.290 13.794 -16.571 1.00 69.75 87 PHE A CA 1
ATOM 651 C C . PHE A 1 87 ? 9.209 14.041 -15.368 1.00 69.75 87 PHE A C 1
ATOM 653 O O . PHE A 1 87 ? 10.355 13.603 -15.371 1.00 69.75 87 PHE A O 1
ATOM 660 N N . LEU A 1 88 ? 8.700 14.688 -14.315 1.00 71.62 88 LEU A N 1
ATOM 661 C CA . LEU A 1 88 ? 9.469 14.911 -13.090 1.00 71.62 88 LEU A CA 1
ATOM 662 C C . LEU A 1 88 ? 9.872 13.593 -12.424 1.00 71.62 88 LEU A C 1
ATOM 664 O O . LEU A 1 88 ? 11.035 13.450 -12.066 1.00 71.62 88 LEU A O 1
ATOM 668 N N . ASN A 1 89 ? 8.970 12.608 -12.345 1.00 70.81 89 ASN A N 1
ATOM 669 C CA . ASN A 1 89 ? 9.307 11.284 -11.814 1.00 70.81 89 ASN A CA 1
ATOM 670 C C . ASN A 1 89 ? 10.416 10.604 -12.633 1.00 70.81 89 ASN A C 1
ATOM 672 O O . ASN A 1 89 ? 11.310 10.001 -12.051 1.00 70.81 89 ASN A O 1
ATOM 676 N N . ALA A 1 90 ? 10.384 10.695 -13.966 1.00 72.75 90 ALA A N 1
ATOM 677 C CA . ALA A 1 90 ? 11.429 10.119 -14.813 1.00 72.75 90 ALA A CA 1
ATOM 678 C C . ALA A 1 90 ? 12.786 10.818 -14.607 1.00 72.75 90 ALA A C 1
ATOM 680 O O . ALA A 1 90 ? 13.817 10.153 -14.522 1.00 72.75 90 ALA A O 1
ATOM 681 N N . VAL A 1 91 ? 12.787 12.149 -14.475 1.00 75.69 91 VAL A N 1
ATOM 682 C CA . VAL A 1 91 ? 13.999 12.932 -14.189 1.00 75.69 91 VAL A CA 1
ATOM 683 C C . VAL A 1 91 ? 14.552 12.619 -12.799 1.00 75.69 91 VAL A C 1
ATOM 685 O O . VAL A 1 91 ? 15.758 12.441 -12.667 1.00 75.69 91 VAL A O 1
ATOM 688 N N . GLU A 1 92 ? 13.702 12.507 -11.775 1.00 72.88 92 GLU A N 1
ATOM 689 C CA . GLU A 1 92 ? 14.109 12.117 -10.416 1.00 72.88 92 GLU A CA 1
ATOM 690 C C . GLU A 1 92 ? 14.768 10.730 -10.405 1.00 72.88 92 GLU A C 1
ATOM 692 O O . GLU A 1 92 ? 15.825 10.551 -9.802 1.00 72.88 92 GLU A O 1
ATOM 697 N N . GLN A 1 93 ? 14.194 9.770 -11.135 1.00 71.56 93 GLN A N 1
ATOM 698 C CA . GLN A 1 93 ? 14.752 8.424 -11.277 1.00 71.56 93 GLN A CA 1
ATOM 699 C C . GLN A 1 93 ? 16.101 8.438 -12.003 1.00 71.56 93 GLN A C 1
ATOM 701 O O . GLN A 1 93 ? 17.059 7.829 -11.532 1.00 71.56 93 GLN A O 1
ATOM 706 N N . ALA A 1 94 ? 16.221 9.190 -13.099 1.00 77.62 94 ALA A N 1
ATOM 707 C CA . ALA A 1 94 ? 17.487 9.341 -13.814 1.00 77.62 94 ALA A CA 1
ATOM 708 C C . ALA A 1 94 ? 18.555 10.062 -12.971 1.00 77.62 94 ALA A C 1
ATOM 710 O O . ALA A 1 94 ? 19.732 9.716 -13.027 1.00 77.62 94 ALA A O 1
ATOM 711 N N . ALA A 1 95 ? 18.161 11.041 -12.155 1.00 77.69 95 ALA A N 1
ATOM 712 C CA . ALA A 1 95 ? 19.065 11.754 -11.257 1.00 77.69 95 ALA A CA 1
ATOM 713 C C . ALA A 1 95 ? 19.575 10.881 -10.097 1.00 77.69 95 ALA A C 1
ATOM 715 O O . ALA A 1 95 ? 20.606 11.204 -9.513 1.00 77.69 95 ALA A O 1
ATOM 716 N N . SER A 1 96 ? 18.874 9.789 -9.770 1.00 75.62 96 SER A N 1
ATOM 717 C CA . SER A 1 96 ? 19.282 8.849 -8.717 1.00 75.62 96 SER A CA 1
ATOM 718 C C . SER A 1 96 ? 20.386 7.871 -9.138 1.00 75.62 96 SER A C 1
ATOM 720 O O . SER A 1 96 ? 20.951 7.194 -8.280 1.00 75.62 96 SER A O 1
ATOM 722 N N . LEU A 1 97 ? 20.709 7.810 -10.434 1.00 78.12 97 LEU A N 1
ATOM 723 C CA . LEU A 1 97 ? 21.809 7.001 -10.954 1.00 78.12 97 LEU A CA 1
ATOM 724 C C . LEU A 1 97 ? 23.162 7.581 -10.533 1.00 78.12 97 LEU A C 1
ATOM 726 O O . LEU A 1 97 ? 23.362 8.801 -10.538 1.00 78.12 97 LEU A O 1
ATOM 730 N N . ASP A 1 98 ? 24.120 6.703 -10.234 1.00 79.12 98 ASP A N 1
ATOM 731 C CA . ASP A 1 98 ? 25.496 7.116 -9.984 1.00 79.12 98 ASP A CA 1
ATOM 732 C C . ASP A 1 98 ? 26.208 7.343 -11.321 1.00 79.12 98 ASP A C 1
ATOM 734 O O . ASP A 1 98 ? 26.956 6.508 -11.835 1.00 79.12 98 ASP A O 1
ATOM 738 N N . TRP A 1 99 ? 25.961 8.521 -11.894 1.00 79.19 99 TRP A N 1
ATOM 739 C CA . TRP A 1 99 ? 26.577 8.948 -13.145 1.00 79.19 99 TRP A CA 1
ATOM 740 C C . TRP A 1 99 ? 28.104 8.936 -13.077 1.00 79.19 99 TRP A C 1
ATOM 742 O O . TRP A 1 99 ? 28.743 8.684 -14.093 1.00 79.19 99 TRP A O 1
ATOM 752 N N . ARG A 1 100 ? 28.710 9.159 -11.902 1.00 77.88 100 ARG A N 1
ATOM 753 C CA . ARG A 1 100 ? 30.168 9.054 -11.768 1.00 77.88 100 ARG A CA 1
ATOM 754 C C . ARG A 1 100 ? 30.616 7.615 -11.938 1.00 77.88 100 ARG A C 1
ATOM 756 O O . ARG A 1 100 ? 31.499 7.390 -12.749 1.00 77.88 100 ARG A O 1
ATOM 763 N N . ALA A 1 101 ? 29.979 6.651 -11.279 1.00 76.06 101 ALA A N 1
ATOM 764 C CA . ALA A 1 101 ? 30.290 5.236 -11.492 1.00 76.06 101 ALA A CA 1
ATOM 765 C C . ALA A 1 101 ? 30.087 4.806 -12.960 1.00 76.06 101 ALA A C 1
ATOM 767 O O . ALA A 1 101 ? 30.916 4.075 -13.502 1.00 76.06 101 ALA A O 1
ATOM 768 N N . ILE A 1 102 ? 29.044 5.321 -13.625 1.00 73.81 102 ILE A N 1
ATOM 769 C CA . ILE A 1 102 ? 28.769 5.055 -15.048 1.00 73.81 102 ILE A CA 1
ATOM 770 C C . ILE A 1 102 ? 29.867 5.642 -15.957 1.00 73.81 102 ILE A C 1
ATOM 772 O O . ILE A 1 102 ? 30.301 4.973 -16.892 1.00 73.81 102 ILE A O 1
ATOM 776 N N . PHE A 1 103 ? 30.336 6.869 -15.695 1.00 70.25 103 PHE A N 1
ATOM 777 C CA . PHE A 1 103 ? 31.331 7.555 -16.535 1.00 70.25 103 PHE A CA 1
ATOM 778 C C . PHE A 1 103 ? 32.797 7.250 -16.168 1.00 70.25 103 PHE A C 1
ATOM 780 O O . PHE A 1 103 ? 33.675 7.389 -17.017 1.00 70.25 103 PHE A O 1
ATOM 787 N N . GLU A 1 104 ? 33.082 6.848 -14.927 1.00 68.75 104 GLU A N 1
ATOM 788 C CA . GLU A 1 104 ? 34.429 6.519 -14.423 1.00 68.75 104 GLU A CA 1
ATOM 789 C C . GLU A 1 104 ? 34.761 5.020 -14.540 1.00 68.75 104 GLU A C 1
ATOM 791 O O . GLU A 1 104 ? 35.900 4.610 -14.283 1.00 68.75 104 GLU A O 1
ATOM 796 N N . GLY A 1 105 ? 33.794 4.193 -14.957 1.00 58.72 105 GLY A N 1
ATOM 797 C CA . GLY A 1 105 ? 34.002 2.783 -15.271 1.00 58.72 105 GLY A CA 1
ATOM 798 C C . GLY A 1 105 ? 35.162 2.599 -16.253 1.00 58.72 105 GLY A C 1
ATOM 799 O O . GLY A 1 105 ? 35.226 3.228 -17.306 1.00 58.72 105 GLY A O 1
ATOM 800 N N . LYS A 1 106 ? 36.114 1.726 -15.906 1.00 54.09 106 LYS A N 1
ATOM 801 C CA . LYS A 1 106 ? 37.378 1.506 -16.633 1.00 54.09 106 LYS A CA 1
ATOM 802 C C . LYS A 1 106 ? 37.225 0.880 -18.028 1.00 54.09 106 LYS A C 1
ATOM 804 O O . LYS A 1 106 ? 38.154 0.209 -18.463 1.00 54.09 106 LYS A O 1
ATOM 809 N N . HIS A 1 107 ? 36.124 1.030 -18.755 1.00 51.12 107 HIS A N 1
ATOM 810 C CA . HIS A 1 107 ? 35.949 0.370 -20.051 1.00 51.12 107 HIS A CA 1
ATOM 811 C C . HIS A 1 107 ? 35.486 1.369 -21.115 1.00 51.12 107 HIS A C 1
ATOM 813 O O . HIS A 1 107 ? 34.379 1.890 -21.085 1.00 51.12 107 HIS A O 1
ATOM 819 N N . GLY A 1 108 ? 36.382 1.667 -22.060 1.00 51.88 108 GLY A N 1
ATOM 820 C CA . GLY A 1 108 ? 36.208 2.689 -23.097 1.00 51.88 108 GLY A CA 1
ATOM 821 C C . GLY A 1 108 ? 35.208 2.345 -24.207 1.00 51.88 108 GLY A C 1
ATOM 822 O O . GLY A 1 108 ? 35.303 2.923 -25.287 1.00 51.88 108 GLY A O 1
ATOM 823 N N . ALA A 1 109 ? 34.278 1.414 -23.987 1.00 67.69 109 ALA A N 1
ATOM 824 C CA . ALA A 1 109 ? 33.255 1.044 -24.957 1.00 67.69 109 ALA A CA 1
ATOM 825 C C . ALA A 1 109 ? 31.881 1.562 -24.511 1.00 67.69 109 ALA A C 1
ATOM 827 O O . ALA A 1 109 ? 31.452 1.345 -23.381 1.00 67.69 109 ALA A O 1
ATOM 828 N N . ALA A 1 110 ? 31.153 2.207 -25.429 1.00 66.44 110 ALA A N 1
ATOM 829 C CA . ALA A 1 110 ? 29.795 2.708 -25.188 1.00 66.44 110 ALA A CA 1
ATOM 830 C C . ALA A 1 110 ? 28.822 1.621 -24.687 1.00 66.44 110 ALA A C 1
ATOM 832 O O . ALA A 1 110 ? 27.869 1.924 -23.975 1.00 66.44 110 ALA A O 1
ATOM 833 N N . LEU A 1 111 ? 29.092 0.356 -25.026 1.00 68.31 111 LEU A N 1
ATOM 834 C CA . LEU A 1 111 ? 28.323 -0.799 -24.573 1.00 68.31 111 LEU A CA 1
ATOM 835 C C . LEU A 1 111 ? 28.471 -1.055 -23.065 1.00 68.31 111 LEU A C 1
ATOM 837 O O . LEU A 1 111 ? 27.481 -1.368 -22.414 1.00 68.31 111 LEU A O 1
ATOM 841 N N . ASP A 1 112 ? 29.665 -0.874 -22.500 1.00 70.81 112 ASP A N 1
ATOM 842 C CA . ASP A 1 112 ? 29.912 -1.126 -21.075 1.00 70.81 112 ASP A CA 1
ATOM 843 C C . ASP A 1 112 ? 29.267 -0.045 -20.202 1.00 70.81 112 ASP A C 1
ATOM 845 O O . ASP A 1 112 ? 28.639 -0.358 -19.193 1.00 70.81 112 ASP A O 1
ATOM 849 N N . MET A 1 113 ? 29.311 1.217 -20.646 1.00 70.81 113 MET A N 1
ATOM 850 C CA . MET A 1 113 ? 28.556 2.304 -20.009 1.00 70.81 113 MET A CA 1
ATOM 851 C C . MET A 1 113 ? 27.043 2.051 -20.058 1.00 70.81 113 MET A C 1
ATOM 853 O O . MET A 1 113 ? 26.345 2.280 -19.072 1.00 70.81 113 MET A O 1
ATOM 857 N N . ALA A 1 114 ? 26.526 1.558 -21.190 1.00 71.88 114 ALA A N 1
ATOM 858 C CA . ALA A 1 114 ? 25.109 1.234 -21.334 1.00 71.88 114 ALA A CA 1
ATOM 859 C C . ALA A 1 114 ? 24.688 0.056 -20.439 1.00 71.88 114 ALA A C 1
ATOM 861 O O . ALA A 1 114 ? 23.616 0.101 -19.839 1.00 71.88 114 ALA A O 1
ATOM 862 N N . LEU A 1 115 ? 25.533 -0.973 -20.316 1.00 75.38 115 LEU A N 1
ATOM 863 C CA . LEU A 1 115 ? 25.305 -2.118 -19.432 1.00 75.38 115 LEU A CA 1
ATOM 864 C C . LEU A 1 115 ? 25.323 -1.713 -17.955 1.00 75.38 115 LEU A C 1
ATOM 866 O O . LEU A 1 115 ? 24.454 -2.145 -17.199 1.00 75.38 115 LEU A O 1
ATOM 870 N N . GLU A 1 116 ? 26.267 -0.864 -17.553 1.00 78.56 116 GLU A N 1
ATOM 871 C CA . GLU A 1 116 ? 26.357 -0.353 -16.184 1.00 78.56 116 GLU A CA 1
ATOM 872 C C . GLU A 1 116 ? 25.139 0.514 -15.835 1.00 78.56 116 GLU A C 1
ATOM 874 O O . GLU A 1 116 ? 24.477 0.278 -14.824 1.00 78.56 116 GLU A O 1
ATOM 879 N N . ALA A 1 117 ? 24.761 1.444 -16.719 1.00 75.94 117 ALA A N 1
ATOM 880 C CA . ALA A 1 117 ? 23.555 2.251 -16.550 1.00 75.94 117 ALA A CA 1
ATOM 881 C C . ALA A 1 117 ? 22.291 1.379 -16.468 1.00 75.94 117 ALA A C 1
ATOM 883 O O . ALA A 1 117 ? 21.437 1.610 -15.612 1.00 75.94 117 ALA A O 1
ATOM 884 N N . LEU A 1 118 ? 22.181 0.349 -17.314 1.00 77.25 118 LEU A N 1
ATOM 885 C CA . LEU A 1 118 ? 21.056 -0.585 -17.307 1.00 77.25 118 LEU A CA 1
ATOM 886 C C . LEU A 1 118 ? 21.001 -1.404 -16.011 1.00 77.25 118 LEU A C 1
ATOM 888 O O . LEU A 1 118 ? 19.921 -1.592 -15.453 1.00 77.25 118 LEU A O 1
ATOM 892 N N . ASN A 1 119 ? 22.143 -1.873 -15.509 1.00 75.88 119 ASN A N 1
ATOM 893 C CA . ASN A 1 119 ? 22.214 -2.620 -14.255 1.00 75.88 119 ASN A CA 1
ATOM 894 C C . ASN A 1 119 ? 21.832 -1.754 -13.055 1.00 75.88 119 ASN A C 1
ATOM 896 O O . ASN A 1 119 ? 21.015 -2.185 -12.238 1.00 75.88 119 ASN A O 1
ATOM 900 N N . GLN A 1 120 ? 22.347 -0.523 -12.985 1.00 74.12 120 GLN A N 1
ATOM 901 C CA . GLN A 1 120 ? 21.942 0.426 -11.953 1.00 74.12 120 GLN A CA 1
ATOM 902 C C . GLN A 1 120 ? 20.439 0.699 -12.034 1.00 74.12 120 GLN A C 1
ATOM 904 O O . GLN A 1 120 ? 19.744 0.502 -11.041 1.00 74.12 120 GLN A O 1
ATOM 909 N N . LEU A 1 121 ? 19.908 1.020 -13.218 1.00 75.06 121 LEU A N 1
ATOM 910 C CA . LEU A 1 121 ? 18.486 1.308 -13.409 1.00 75.06 121 LEU A CA 1
ATOM 911 C C . LEU A 1 121 ? 17.587 0.133 -12.996 1.00 75.06 121 LEU A C 1
ATOM 913 O O . LEU A 1 121 ? 16.604 0.338 -12.294 1.00 75.06 121 LEU A O 1
ATOM 917 N N . ARG A 1 122 ? 17.941 -1.106 -13.366 1.00 70.25 122 ARG A N 1
ATOM 918 C CA . ARG A 1 122 ? 17.199 -2.329 -12.989 1.00 70.25 122 ARG A CA 1
ATOM 919 C C . ARG A 1 122 ? 17.182 -2.575 -11.480 1.00 70.25 122 ARG A C 1
ATOM 921 O O . ARG A 1 122 ? 16.246 -3.203 -10.989 1.00 70.25 122 ARG A O 1
ATOM 928 N N . SER A 1 123 ? 18.212 -2.114 -10.771 1.00 66.12 123 SER A N 1
ATOM 929 C CA . SER A 1 123 ? 18.366 -2.295 -9.324 1.00 66.12 123 SER A CA 1
ATOM 930 C C . SER A 1 123 ? 17.659 -1.228 -8.483 1.00 66.12 123 SER A C 1
ATOM 932 O O . SER A 1 123 ? 17.537 -1.392 -7.268 1.00 66.12 123 SER A O 1
ATOM 934 N N . ILE A 1 124 ? 17.175 -0.148 -9.108 1.00 67.69 124 ILE A N 1
ATOM 935 C CA . ILE A 1 124 ? 16.474 0.915 -8.393 1.00 67.69 124 ILE A CA 1
ATOM 936 C C . ILE A 1 124 ? 15.096 0.416 -7.950 1.00 67.69 124 ILE A C 1
ATOM 938 O O . ILE A 1 124 ? 14.245 0.039 -8.753 1.00 67.69 124 ILE A O 1
ATOM 942 N N . ASP A 1 125 ? 14.853 0.493 -6.646 1.00 64.50 125 ASP A N 1
ATOM 943 C CA . ASP A 1 125 ? 13.536 0.300 -6.051 1.00 64.50 125 ASP A CA 1
ATOM 944 C C . ASP A 1 125 ? 12.921 1.665 -5.725 1.00 64.50 125 ASP A C 1
ATOM 946 O O . ASP A 1 125 ? 13.020 2.181 -4.607 1.00 64.50 125 ASP A O 1
ATOM 950 N N . ASN A 1 126 ? 12.286 2.261 -6.735 1.00 62.12 126 ASN A N 1
ATOM 951 C CA . ASN A 1 126 ? 11.664 3.587 -6.650 1.00 62.12 126 ASN A CA 1
ATOM 952 C C . ASN A 1 126 ? 10.579 3.675 -5.573 1.00 62.12 126 ASN A C 1
ATOM 954 O O . ASN A 1 126 ? 10.305 4.742 -5.026 1.00 62.12 126 ASN A O 1
ATOM 958 N N . LEU A 1 127 ? 9.979 2.534 -5.245 1.00 60.75 127 LEU A N 1
ATOM 959 C CA . LEU A 1 127 ? 8.885 2.423 -4.297 1.00 60.75 127 LEU A CA 1
ATOM 960 C C . LEU A 1 127 ? 9.379 2.181 -2.858 1.00 60.75 127 LEU A C 1
ATOM 962 O O . LEU A 1 127 ? 8.617 2.364 -1.906 1.00 60.75 127 LEU A O 1
ATOM 966 N N . ALA A 1 128 ? 10.653 1.817 -2.660 1.00 57.69 128 ALA A N 1
ATOM 967 C CA . ALA A 1 128 ? 11.226 1.592 -1.332 1.00 57.69 128 ALA A CA 1
ATOM 968 C C . ALA A 1 128 ? 11.230 2.855 -0.464 1.00 57.69 128 ALA A C 1
ATOM 970 O O . ALA A 1 128 ? 11.033 2.762 0.749 1.00 57.69 128 ALA A O 1
ATOM 971 N N . GLY A 1 129 ? 11.453 4.027 -1.068 1.00 57.69 129 GLY A N 1
ATOM 972 C CA . GLY A 1 129 ? 11.416 5.311 -0.364 1.00 57.69 129 GLY A CA 1
ATOM 973 C C . GLY A 1 129 ? 10.034 5.608 0.221 1.00 57.69 129 GLY A C 1
ATOM 974 O O . GLY A 1 129 ? 9.930 5.966 1.395 1.00 57.69 129 GLY A O 1
ATOM 975 N N . ASP A 1 130 ? 8.988 5.369 -0.571 1.00 54.84 130 ASP A N 1
ATOM 976 C CA . ASP A 1 130 ? 7.594 5.539 -0.157 1.00 54.84 130 ASP A CA 1
ATOM 977 C C . ASP A 1 130 ? 7.222 4.524 0.938 1.00 54.84 130 ASP A C 1
ATOM 979 O O . ASP A 1 130 ? 6.730 4.916 2.001 1.00 54.84 130 ASP A O 1
ATOM 983 N N . ARG A 1 131 ? 7.583 3.240 0.769 1.00 55.25 131 ARG A N 1
ATOM 984 C CA . ARG A 1 131 ? 7.341 2.201 1.790 1.00 55.25 131 ARG A CA 1
ATOM 985 C C . ARG A 1 131 ? 8.019 2.508 3.129 1.00 55.25 131 ARG A C 1
ATOM 987 O O . ARG A 1 131 ? 7.398 2.337 4.175 1.00 55.25 131 ARG A O 1
ATOM 994 N N . LYS A 1 132 ? 9.260 3.015 3.120 1.00 48.50 132 LYS A N 1
ATOM 995 C CA . LYS A 1 132 ? 9.984 3.425 4.344 1.00 48.50 132 LYS A CA 1
ATOM 996 C C . LYS A 1 132 ? 9.300 4.571 5.094 1.00 48.50 132 LYS A C 1
ATOM 998 O O . LYS A 1 132 ? 9.514 4.715 6.293 1.00 48.50 132 LYS A O 1
ATOM 1003 N N . GLN A 1 133 ? 8.500 5.380 4.402 1.00 48.12 133 GLN A N 1
ATOM 1004 C CA . GLN A 1 133 ? 7.768 6.513 4.975 1.00 48.12 133 GLN A CA 1
ATOM 1005 C C . GLN A 1 133 ? 6.305 6.171 5.306 1.00 48.12 133 GLN A C 1
ATOM 1007 O O . GLN A 1 133 ? 5.550 7.062 5.693 1.00 48.12 133 GLN A O 1
ATOM 1012 N N . GLY A 1 134 ? 5.890 4.905 5.163 1.00 46.31 134 GLY A N 1
ATOM 1013 C CA . GLY A 1 134 ? 4.500 4.486 5.372 1.00 46.31 134 GLY A CA 1
ATOM 1014 C C . GLY A 1 134 ? 3.537 4.975 4.283 1.00 46.31 134 GLY A C 1
ATOM 1015 O O . GLY A 1 134 ? 2.327 4.993 4.495 1.00 46.31 134 GLY A O 1
ATOM 1016 N N . ILE A 1 135 ? 4.065 5.391 3.129 1.00 54.47 135 ILE A N 1
ATOM 1017 C CA . ILE A 1 135 ? 3.295 5.773 1.943 1.00 54.47 135 ILE A CA 1
ATOM 1018 C C . ILE A 1 135 ? 3.017 4.493 1.149 1.00 54.47 135 ILE A C 1
ATOM 1020 O O . ILE A 1 135 ? 3.914 3.672 0.960 1.00 54.47 135 ILE A O 1
ATOM 1024 N N . CYS A 1 136 ? 1.775 4.310 0.697 1.00 58.59 136 CYS A N 1
ATOM 1025 C CA . CYS A 1 136 ? 1.381 3.166 -0.123 1.00 58.59 136 CYS A CA 1
ATOM 1026 C C . CYS A 1 136 ? 1.485 3.555 -1.608 1.00 58.59 136 CYS A C 1
ATOM 1028 O O . CYS A 1 136 ? 0.648 4.324 -2.090 1.00 58.59 136 CYS A O 1
ATOM 1030 N N . PRO A 1 137 ? 2.513 3.103 -2.344 1.00 61.03 137 PRO A N 1
ATOM 1031 C CA . PRO A 1 137 ? 2.604 3.378 -3.769 1.00 61.03 137 PRO A CA 1
ATOM 1032 C C . PRO A 1 137 ? 1.621 2.500 -4.547 1.00 61.03 137 PRO A C 1
ATOM 1034 O O . PRO A 1 137 ? 1.505 1.306 -4.276 1.00 61.03 137 PRO A O 1
ATOM 1037 N N . ILE A 1 138 ? 0.948 3.084 -5.541 1.00 71.31 138 ILE A N 1
ATOM 1038 C CA . ILE A 1 138 ? 0.134 2.330 -6.502 1.00 71.31 138 ILE A CA 1
ATOM 1039 C C . ILE A 1 138 ? 0.908 2.294 -7.831 1.00 71.31 138 ILE A C 1
ATOM 1041 O O . ILE A 1 138 ? 0.988 3.332 -8.498 1.00 71.31 138 ILE A O 1
ATOM 1045 N N . PRO A 1 139 ? 1.510 1.149 -8.213 1.00 68.88 139 PRO A N 1
ATOM 1046 C CA . PRO A 1 139 ? 2.238 0.985 -9.469 1.00 68.88 139 PRO A CA 1
ATOM 1047 C C . PRO A 1 139 ? 1.261 0.866 -10.644 1.00 68.88 139 PRO A C 1
ATOM 1049 O O . PRO A 1 139 ? 0.999 -0.213 -11.167 1.00 68.88 139 PRO A O 1
ATOM 1052 N N . THR A 1 140 ? 0.695 1.990 -11.077 1.00 70.62 140 THR A N 1
ATOM 1053 C CA . THR A 1 140 ? -0.288 1.996 -12.170 1.00 70.62 140 THR A CA 1
ATOM 1054 C C . THR A 1 140 ? 0.324 1.597 -13.518 1.00 70.62 140 THR A C 1
ATOM 1056 O O . THR A 1 140 ? -0.413 1.299 -14.448 1.00 70.62 140 THR A O 1
ATOM 1059 N N . TYR A 1 141 ? 1.657 1.562 -13.632 1.00 68.44 141 TYR A N 1
ATOM 1060 C CA . TYR A 1 141 ? 2.366 0.996 -14.788 1.00 68.44 141 TYR A CA 1
ATOM 1061 C C . TYR A 1 141 ? 2.243 -0.533 -14.902 1.00 68.44 141 TYR A C 1
ATOM 1063 O O . TYR A 1 141 ? 2.532 -1.079 -15.962 1.00 68.44 141 TYR A O 1
ATOM 1071 N N . GLU A 1 142 ? 1.824 -1.233 -13.842 1.00 70.56 142 GLU A N 1
ATOM 1072 C CA . GLU A 1 142 ? 1.561 -2.681 -13.879 1.00 70.56 142 GLU A CA 1
ATOM 1073 C C . GLU A 1 142 ? 0.101 -3.006 -14.234 1.00 70.56 142 GLU A C 1
ATOM 1075 O O . GLU A 1 142 ? -0.276 -4.180 -14.275 1.00 70.56 142 GLU A O 1
ATOM 1080 N N . PHE A 1 143 ? -0.734 -1.985 -14.465 1.00 75.62 143 PHE A N 1
ATOM 1081 C CA . PHE A 1 143 ? -2.148 -2.159 -14.782 1.00 75.62 143 PHE A CA 1
ATOM 1082 C C . PHE A 1 143 ? -2.337 -2.382 -16.283 1.00 75.62 143 PHE A C 1
ATOM 1084 O O . PHE A 1 143 ? -1.813 -1.647 -17.121 1.00 75.62 143 PHE A O 1
ATOM 1091 N N . THR A 1 144 ? -3.131 -3.389 -16.613 1.00 79.62 144 THR A N 1
ATOM 1092 C CA . THR A 1 144 ? -3.627 -3.662 -17.964 1.00 7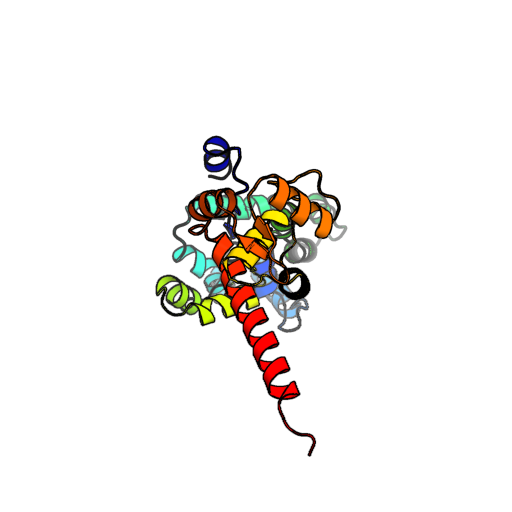9.62 144 THR A CA 1
ATOM 1093 C C . THR A 1 144 ? -4.873 -2.824 -18.265 1.00 79.62 144 THR A C 1
ATOM 1095 O O . THR A 1 144 ? -5.492 -2.280 -17.354 1.00 79.62 144 THR A O 1
ATOM 1098 N N . GLU A 1 145 ? -5.301 -2.745 -19.529 1.00 73.25 145 GLU A N 1
ATOM 1099 C CA . GLU A 1 145 ? -6.575 -2.083 -19.877 1.00 73.25 145 GLU A CA 1
ATOM 1100 C C . GLU A 1 145 ? -7.770 -2.713 -19.141 1.00 73.25 145 GLU A C 1
ATOM 1102 O O . GLU A 1 145 ? -8.627 -2.003 -18.621 1.00 73.25 145 GLU A O 1
ATOM 1107 N N . GLY A 1 146 ? -7.772 -4.043 -18.999 1.00 79.19 146 GLY A N 1
ATOM 1108 C CA . GLY A 1 146 ? -8.799 -4.753 -18.236 1.00 79.19 146 GLY A CA 1
ATOM 1109 C C . GLY A 1 146 ? -8.803 -4.393 -16.747 1.00 79.19 146 GLY A C 1
ATOM 1110 O O . GLY A 1 146 ? -9.871 -4.327 -16.141 1.00 79.19 146 GLY A O 1
ATOM 1111 N N . ASP A 1 147 ? -7.634 -4.095 -16.164 1.00 72.94 147 ASP A N 1
ATOM 1112 C CA . ASP A 1 147 ? -7.545 -3.623 -14.778 1.00 72.94 147 ASP A CA 1
ATOM 1113 C C . ASP A 1 147 ? -8.234 -2.260 -14.621 1.00 72.94 147 ASP A C 1
ATOM 1115 O O . ASP A 1 147 ? -8.956 -2.038 -13.646 1.00 72.94 147 ASP A O 1
ATOM 1119 N N . TRP A 1 148 ? -8.067 -1.359 -15.594 1.00 73.00 148 TRP A N 1
ATOM 1120 C CA . TRP A 1 148 ? -8.717 -0.049 -15.586 1.00 73.00 148 TRP A CA 1
ATOM 1121 C C . TRP A 1 148 ? -10.227 -0.152 -15.752 1.00 73.00 148 TRP A C 1
ATOM 1123 O O . TRP A 1 148 ? -10.950 0.472 -14.973 1.00 73.00 148 TRP A O 1
ATOM 1133 N N . ASP A 1 149 ? -10.712 -0.958 -16.695 1.00 72.81 149 ASP A N 1
ATOM 1134 C CA . ASP A 1 149 ? -12.149 -1.184 -16.884 1.00 72.81 149 ASP A CA 1
ATOM 1135 C C . ASP A 1 149 ? -12.790 -1.772 -15.619 1.00 72.81 149 ASP A C 1
ATOM 1137 O O . ASP A 1 149 ? -13.836 -1.302 -15.153 1.00 72.81 149 ASP A O 1
ATOM 1141 N N . MET A 1 150 ? -12.125 -2.756 -15.006 1.00 72.94 150 MET A N 1
ATOM 1142 C CA . MET A 1 150 ? -12.551 -3.370 -13.751 1.00 72.94 150 MET A CA 1
ATOM 1143 C C . MET A 1 150 ? -12.631 -2.334 -12.619 1.00 72.94 150 MET A C 1
ATOM 1145 O O . MET A 1 150 ? -13.663 -2.248 -11.945 1.00 72.94 150 MET A O 1
ATOM 1149 N N . LEU A 1 151 ? -11.586 -1.519 -12.433 1.00 64.69 151 LEU A N 1
ATOM 1150 C CA . LEU A 1 151 ? -11.526 -0.481 -11.398 1.00 64.69 151 LEU A CA 1
ATOM 1151 C C . LEU A 1 151 ? -12.585 0.615 -11.605 1.00 64.69 151 LEU A C 1
ATOM 1153 O O . LEU A 1 151 ? -13.242 1.012 -10.641 1.00 64.69 151 LEU A O 1
ATOM 1157 N N . HIS A 1 152 ? -12.801 1.067 -12.845 1.00 62.50 152 HIS A N 1
ATOM 1158 C CA . HIS A 1 152 ? -13.803 2.089 -13.175 1.00 62.50 152 HIS A CA 1
ATOM 1159 C C . HIS A 1 152 ? -15.237 1.582 -13.035 1.00 62.50 152 HIS A C 1
ATOM 1161 O O . HIS A 1 152 ? -16.136 2.356 -12.702 1.00 62.50 152 HIS A O 1
ATOM 1167 N N . SER A 1 153 ? -15.469 0.286 -13.267 1.00 67.75 153 SER A N 1
ATOM 1168 C CA . SER A 1 153 ? -16.807 -0.298 -13.165 1.00 67.75 153 SER A CA 1
ATOM 1169 C C . SER A 1 153 ? -17.398 -0.181 -11.756 1.00 67.75 153 SER A C 1
ATOM 1171 O O . SER A 1 153 ? -18.620 -0.109 -11.616 1.00 67.75 153 SER A O 1
ATOM 1173 N N . GLY A 1 154 ? -16.548 -0.206 -10.719 1.00 53.47 154 GLY A N 1
ATOM 1174 C CA . GLY A 1 154 ? -16.938 -0.178 -9.307 1.00 53.47 154 GLY A CA 1
ATOM 1175 C C . GLY A 1 154 ? -17.803 -1.361 -8.845 1.00 53.47 154 GLY A C 1
ATOM 1176 O O . GLY A 1 154 ? -18.332 -1.325 -7.736 1.00 53.47 154 GLY A O 1
ATOM 1177 N N . LYS A 1 155 ? -17.988 -2.395 -9.678 1.00 54.75 155 LYS A N 1
ATOM 1178 C CA . LYS A 1 155 ? -18.942 -3.497 -9.437 1.00 54.75 155 LYS A CA 1
ATOM 1179 C C . LYS A 1 155 ? -18.289 -4.784 -8.931 1.00 54.75 155 LYS A C 1
ATOM 1181 O O . LYS A 1 155 ? -18.965 -5.590 -8.300 1.00 54.75 155 LYS A O 1
ATOM 1186 N N . HIS A 1 156 ? -16.992 -4.957 -9.173 1.00 63.44 156 HIS A N 1
ATOM 1187 C CA . HIS A 1 156 ? -16.261 -6.211 -8.967 1.00 63.44 156 HIS A CA 1
ATOM 1188 C C . HIS A 1 156 ? -15.242 -6.088 -7.824 1.00 63.44 156 HIS A C 1
ATOM 1190 O O . HIS A 1 156 ? -14.035 -6.165 -8.029 1.00 63.44 156 HIS A O 1
ATOM 1196 N N . ILE A 1 157 ? -15.726 -5.834 -6.602 1.00 53.47 157 ILE A N 1
ATOM 1197 C CA . ILE A 1 157 ? -14.860 -5.499 -5.456 1.00 53.47 157 ILE A CA 1
ATOM 1198 C C . ILE A 1 157 ? -13.879 -6.619 -5.082 1.00 53.47 157 ILE A C 1
ATOM 1200 O O . ILE A 1 157 ? -12.743 -6.332 -4.706 1.00 53.47 157 ILE A O 1
ATOM 1204 N N . ASP A 1 158 ? -14.292 -7.880 -5.210 1.00 57.97 158 ASP A N 1
ATOM 1205 C CA . ASP A 1 158 ? -13.453 -9.032 -4.869 1.00 57.97 158 ASP A CA 1
ATOM 1206 C C . ASP A 1 158 ? -12.316 -9.211 -5.887 1.00 57.97 158 ASP A C 1
ATOM 1208 O O . ASP A 1 158 ? -11.165 -9.403 -5.497 1.00 57.97 158 ASP A O 1
ATOM 1212 N N . GLU A 1 159 ? -12.609 -9.028 -7.177 1.00 68.62 159 GLU A N 1
ATOM 1213 C CA . GLU A 1 159 ? -11.623 -9.081 -8.267 1.00 68.62 159 GLU A CA 1
ATOM 1214 C C . GLU A 1 159 ? -10.606 -7.933 -8.149 1.00 68.62 159 GLU A C 1
ATOM 1216 O O . GLU A 1 159 ? -9.395 -8.146 -8.242 1.00 68.62 159 GLU A O 1
ATOM 1221 N N . VAL A 1 160 ? -11.078 -6.724 -7.816 1.00 61.94 160 VAL A N 1
ATOM 1222 C CA . VAL A 1 160 ? -10.210 -5.573 -7.518 1.00 61.94 160 VAL A CA 1
ATOM 1223 C C . VAL A 1 160 ? -9.282 -5.879 -6.340 1.00 61.94 160 VAL A C 1
ATOM 1225 O O . VAL A 1 160 ? -8.086 -5.594 -6.402 1.00 61.94 160 VAL A O 1
ATOM 1228 N N . GLN A 1 161 ? -9.793 -6.483 -5.264 1.00 57.72 161 GLN A N 1
ATOM 1229 C CA . GLN A 1 161 ? -8.968 -6.846 -4.111 1.00 57.72 161 GLN A CA 1
ATOM 1230 C C . GLN A 1 161 ? -7.919 -7.907 -4.444 1.00 57.72 161 GLN A C 1
ATOM 1232 O O . GLN A 1 161 ? -6.782 -7.792 -3.980 1.00 57.72 161 GLN A O 1
ATOM 1237 N N . GLU A 1 162 ? -8.273 -8.948 -5.198 1.00 69.25 162 GLU A N 1
ATOM 1238 C CA . GLU A 1 162 ? -7.308 -9.964 -5.628 1.00 69.25 162 GLU A CA 1
ATOM 1239 C C . GLU A 1 162 ? -6.223 -9.361 -6.514 1.00 69.25 162 GLU A C 1
ATOM 1241 O O . GLU A 1 162 ? -5.035 -9.625 -6.298 1.00 69.25 162 GLU A O 1
ATOM 1246 N N . ARG A 1 163 ? -6.602 -8.467 -7.433 1.00 73.50 163 ARG A N 1
ATOM 1247 C CA . ARG A 1 163 ? -5.638 -7.790 -8.293 1.00 73.50 163 ARG A CA 1
ATOM 1248 C C . ARG A 1 163 ? -4.679 -6.9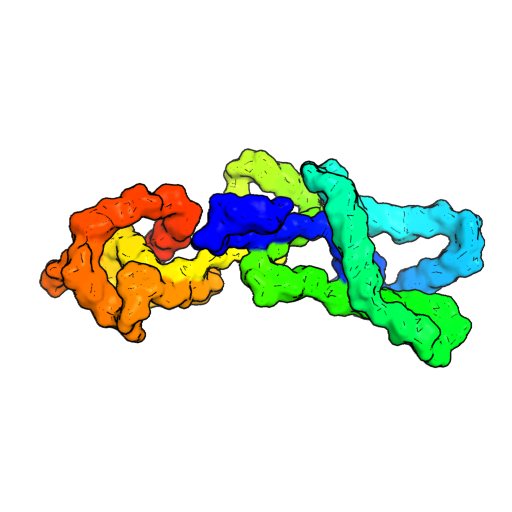11 -7.499 1.00 73.50 163 ARG A C 1
ATOM 1250 O O . ARG A 1 163 ? -3.467 -7.038 -7.666 1.00 73.50 163 ARG A O 1
ATOM 1257 N N . L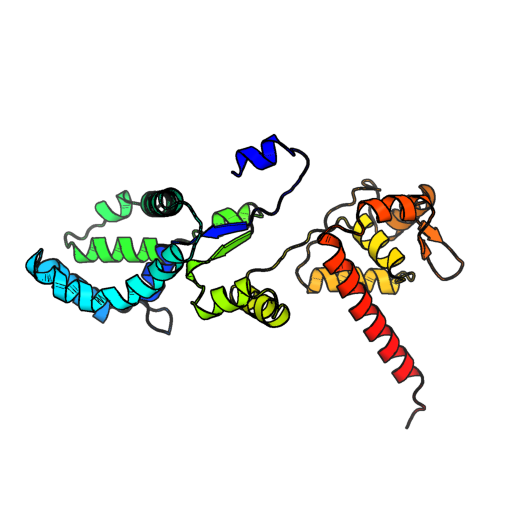EU A 1 164 ? -5.182 -6.087 -6.582 1.00 68.06 164 LEU A N 1
ATOM 1258 C CA . LEU A 1 164 ? -4.336 -5.249 -5.727 1.00 68.06 164 LEU A CA 1
ATOM 1259 C C . LEU A 1 164 ? -3.398 -6.093 -4.844 1.00 68.06 164 LEU A C 1
ATOM 1261 O O . LEU A 1 164 ? -2.212 -5.778 -4.748 1.00 68.06 164 LEU A O 1
ATOM 1265 N N . LYS A 1 165 ? -3.872 -7.217 -4.286 1.00 62.00 165 LYS A N 1
ATOM 1266 C CA . LYS A 1 165 ? -3.018 -8.168 -3.546 1.00 62.00 165 LYS A CA 1
ATOM 1267 C C . LYS A 1 165 ? -1.929 -8.780 -4.426 1.00 62.00 165 LYS A C 1
ATOM 1269 O O . LYS A 1 165 ? -0.801 -8.906 -3.961 1.00 62.00 165 LYS A O 1
ATOM 1274 N N . SER A 1 166 ? -2.240 -9.130 -5.678 1.00 66.81 166 SER A N 1
ATOM 1275 C CA . SER A 1 166 ? -1.250 -9.670 -6.627 1.00 66.81 166 SER A CA 1
ATOM 1276 C C . SER A 1 166 ? -0.108 -8.686 -6.907 1.00 66.81 166 SER A C 1
ATOM 1278 O O . SER A 1 166 ? 1.022 -9.102 -7.137 1.00 66.81 166 SER A O 1
ATOM 1280 N N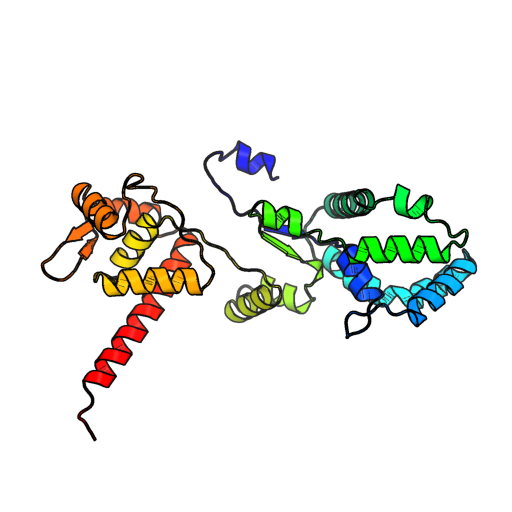 . LEU A 1 167 ? -0.393 -7.385 -6.803 1.00 62.06 167 LEU A N 1
ATOM 1281 C CA . LEU A 1 167 ? 0.567 -6.292 -6.950 1.00 62.06 167 LEU A CA 1
ATOM 1282 C C . LEU A 1 167 ? 1.228 -5.894 -5.617 1.00 62.06 167 LEU A C 1
ATOM 1284 O O . LEU A 1 167 ? 1.896 -4.866 -5.532 1.00 62.06 167 LEU A O 1
ATOM 1288 N N . ASN A 1 168 ? 1.036 -6.691 -4.558 1.00 52.72 168 ASN A N 1
ATOM 1289 C CA . ASN A 1 168 ? 1.481 -6.406 -3.191 1.00 52.72 168 ASN A CA 1
ATOM 1290 C C . ASN A 1 168 ? 0.976 -5.057 -2.636 1.00 52.72 168 ASN A C 1
ATOM 1292 O O . ASN A 1 168 ? 1.611 -4.449 -1.769 1.00 52.72 168 ASN A O 1
ATOM 1296 N N . ILE A 1 169 ? -0.179 -4.586 -3.113 1.00 57.56 169 ILE A N 1
ATOM 1297 C CA . ILE A 1 169 ? -0.848 -3.380 -2.627 1.00 57.56 169 ILE A CA 1
ATOM 1298 C C . ILE A 1 169 ? -1.840 -3.810 -1.547 1.00 57.56 169 ILE A C 1
ATOM 1300 O O . ILE A 1 169 ? -2.935 -4.300 -1.827 1.00 57.56 169 ILE A O 1
ATOM 1304 N N . PHE A 1 170 ? -1.456 -3.617 -0.289 1.00 53.03 170 PHE A N 1
ATOM 1305 C CA . PHE A 1 170 ? -2.311 -3.899 0.859 1.00 53.03 170 PHE A CA 1
ATOM 1306 C C . PHE A 1 170 ? -2.813 -2.590 1.469 1.00 53.03 170 PHE A C 1
ATOM 1308 O O . PHE A 1 170 ? -2.045 -1.652 1.689 1.00 53.03 170 PHE A O 1
ATOM 1315 N N . GLN A 1 171 ? -4.107 -2.522 1.785 1.00 50.94 171 GLN A N 1
ATOM 1316 C CA . GLN A 1 171 ? -4.659 -1.423 2.571 1.00 50.94 171 GLN A CA 1
ATOM 1317 C C . GLN A 1 171 ? -4.285 -1.641 4.043 1.00 50.94 171 GLN A C 1
ATOM 1319 O O . GLN A 1 171 ? -5.022 -2.265 4.807 1.00 50.94 171 GLN A O 1
ATOM 1324 N N . TYR A 1 172 ? -3.105 -1.167 4.440 1.00 52.38 172 TYR A N 1
ATOM 1325 C CA . TYR A 1 172 ? -2.670 -1.244 5.830 1.00 52.38 172 TYR A CA 1
ATOM 1326 C C . TYR A 1 172 ? -3.474 -0.266 6.679 1.00 52.38 172 TYR A C 1
ATOM 1328 O O . TYR A 1 172 ? -3.311 0.947 6.594 1.00 52.38 172 TYR A O 1
ATOM 1336 N N . PHE A 1 173 ? -4.353 -0.806 7.511 1.00 55.81 173 PHE A N 1
ATOM 1337 C CA . PHE A 1 173 ? -4.976 -0.055 8.589 1.00 55.81 173 PHE A CA 1
ATOM 1338 C C . PHE A 1 173 ? -4.224 -0.342 9.890 1.00 55.81 173 PHE A C 1
ATOM 1340 O O . PHE A 1 173 ? -4.027 -1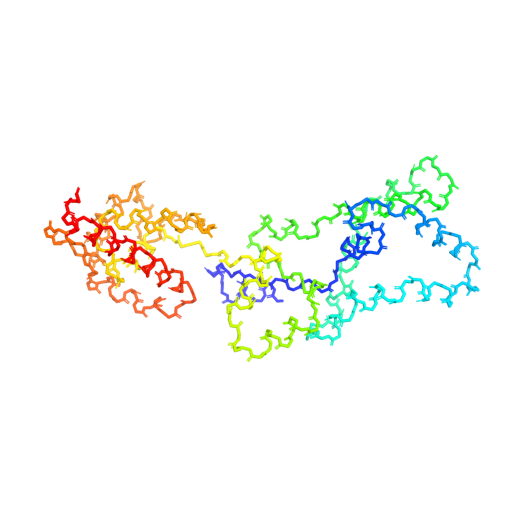.512 10.218 1.00 55.81 173 PHE A O 1
ATOM 1347 N N . PHE A 1 174 ? -3.799 0.710 10.595 1.00 66.69 174 PHE A N 1
ATOM 1348 C CA . PHE A 1 174 ? -3.106 0.621 11.881 1.00 66.69 174 PHE A CA 1
ATOM 1349 C C . PHE A 1 174 ? -4.040 1.097 13.000 1.00 66.69 174 PHE A C 1
ATOM 1351 O O . PHE A 1 174 ? -3.943 2.253 13.419 1.00 66.69 174 PHE A O 1
ATOM 1358 N N . PRO A 1 175 ? -5.023 0.282 13.422 1.00 69.75 175 PRO A N 1
ATOM 1359 C CA . PRO A 1 175 ? -5.935 0.704 14.470 1.00 69.75 175 PRO A CA 1
ATOM 1360 C C . PRO A 1 175 ? -5.184 0.868 15.797 1.00 69.75 175 PRO A C 1
ATOM 1362 O O . PRO A 1 175 ? -4.397 -0.016 16.153 1.00 69.75 175 PRO A O 1
ATOM 1365 N N . PRO A 1 176 ? -5.474 1.925 16.573 1.00 84.50 176 PRO A N 1
ATOM 1366 C CA . PRO A 1 176 ? -5.154 1.942 17.994 1.00 84.50 176 PRO A CA 1
ATOM 1367 C C . PRO A 1 176 ? -5.776 0.737 18.694 1.00 84.50 176 PRO A C 1
ATOM 1369 O O . PRO A 1 176 ? -6.923 0.387 18.401 1.00 84.50 176 PRO A O 1
ATOM 1372 N N . ALA A 1 177 ? -5.021 0.099 19.588 1.00 88.12 177 ALA A N 1
ATOM 1373 C CA . ALA A 1 177 ? -5.465 -1.098 20.300 1.00 88.12 177 ALA A CA 1
ATOM 1374 C C . ALA A 1 177 ? -6.806 -0.879 21.025 1.00 88.12 177 ALA A C 1
ATOM 1376 O O . ALA A 1 177 ? -7.733 -1.669 20.852 1.00 88.12 177 ALA A O 1
ATOM 1377 N N . ASP A 1 178 ? -6.959 0.228 21.746 1.00 89.12 178 ASP A N 1
ATOM 1378 C CA . ASP A 1 178 ? -8.212 0.595 22.414 1.00 89.12 178 ASP A CA 1
ATOM 1379 C C . ASP A 1 178 ? -9.393 0.826 21.462 1.00 89.12 178 ASP A C 1
ATOM 1381 O O . ASP A 1 178 ? -10.496 0.348 21.727 1.00 89.12 178 ASP A O 1
ATOM 1385 N N . ASN A 1 179 ? -9.175 1.473 20.316 1.00 86.31 179 ASN A N 1
ATOM 1386 C CA . ASN A 1 179 ? -10.208 1.627 19.287 1.00 86.31 179 ASN A CA 1
ATOM 1387 C C . ASN A 1 179 ? -10.601 0.293 18.647 1.00 86.31 179 ASN A C 1
ATOM 1389 O O . ASN A 1 179 ? -11.785 0.060 18.395 1.00 86.31 179 ASN A O 1
ATOM 1393 N N . LEU A 1 180 ? -9.625 -0.584 18.386 1.00 87.69 180 LEU A N 1
ATOM 1394 C CA . LEU A 1 180 ? -9.888 -1.931 17.888 1.00 87.69 180 LEU A CA 1
ATOM 1395 C C . LEU A 1 180 ? -10.728 -2.710 18.900 1.00 87.69 180 LEU A C 1
ATOM 1397 O O . LEU A 1 180 ? -11.748 -3.278 18.525 1.00 87.69 180 LEU A O 1
ATOM 1401 N N . ALA A 1 181 ? -10.339 -2.700 20.176 1.00 91.12 181 ALA A N 1
ATOM 1402 C CA . ALA A 1 181 ? -11.080 -3.372 21.237 1.00 91.12 181 ALA A CA 1
ATOM 1403 C C . ALA A 1 181 ? -12.514 -2.845 21.345 1.00 91.12 181 ALA A C 1
ATOM 1405 O O . ALA A 1 181 ? -13.456 -3.634 21.306 1.00 91.12 181 ALA A O 1
ATOM 1406 N N . LEU A 1 182 ? -12.690 -1.522 21.390 1.00 90.19 182 LEU A N 1
ATOM 1407 C CA . LEU A 1 182 ? -14.008 -0.899 21.483 1.00 90.19 182 LEU A CA 1
ATOM 1408 C C . LEU A 1 182 ? -14.888 -1.240 20.273 1.00 90.19 182 LEU A C 1
ATOM 1410 O O . LEU A 1 182 ? -16.071 -1.524 20.435 1.00 90.19 182 LEU A O 1
ATOM 1414 N N . GLY A 1 183 ? -14.313 -1.260 19.068 1.00 88.19 183 GLY A N 1
ATOM 1415 C CA . GLY A 1 183 ? -15.025 -1.653 17.856 1.00 88.19 183 GLY A CA 1
ATOM 1416 C C . GLY A 1 183 ? -15.401 -3.134 17.815 1.00 88.19 183 GLY A C 1
ATOM 1417 O O . GLY A 1 183 ? -16.489 -3.474 17.363 1.00 88.19 183 GLY A O 1
ATOM 1418 N N . LEU A 1 184 ? -14.543 -4.028 18.309 1.00 90.38 184 LEU A N 1
ATOM 1419 C CA . LEU A 1 184 ? -14.869 -5.453 18.408 1.00 90.38 184 LEU A CA 1
ATOM 1420 C C . LEU A 1 184 ? -15.987 -5.693 19.441 1.00 90.38 184 LEU A C 1
ATOM 1422 O O . LEU A 1 184 ? -16.917 -6.445 19.149 1.00 90.38 184 LEU A O 1
ATOM 1426 N N . ILE A 1 185 ? -15.953 -5.000 20.587 1.00 91.25 185 ILE A N 1
ATOM 1427 C CA . ILE A 1 185 ? -17.010 -5.042 21.617 1.00 91.25 185 ILE A CA 1
ATOM 1428 C C . ILE A 1 185 ? -18.342 -4.527 21.057 1.00 91.25 185 ILE A C 1
ATOM 1430 O O . ILE A 1 185 ? -19.370 -5.180 21.215 1.00 91.25 185 ILE A O 1
ATOM 1434 N N . ASP A 1 186 ? -18.320 -3.404 20.335 1.00 89.69 186 ASP A N 1
ATOM 1435 C CA . ASP A 1 186 ? -19.481 -2.828 19.634 1.00 89.69 186 ASP A CA 1
ATOM 1436 C C . ASP A 1 186 ? -20.114 -3.816 18.632 1.00 89.69 186 ASP A C 1
ATOM 1438 O O . ASP A 1 186 ? -21.325 -3.828 18.420 1.00 89.69 186 ASP A O 1
ATOM 1442 N N . LYS A 1 187 ? -19.303 -4.706 18.044 1.00 87.94 187 LYS A N 1
ATOM 1443 C CA . LYS A 1 187 ? -19.755 -5.775 17.137 1.00 87.94 187 LYS A CA 1
ATOM 1444 C C . LYS A 1 187 ? -20.105 -7.089 17.842 1.00 87.94 187 LYS A C 1
ATOM 1446 O O . LYS A 1 187 ? -20.316 -8.093 17.162 1.00 87.94 187 LYS A O 1
ATOM 1451 N N . GLY A 1 188 ? -20.188 -7.093 19.171 1.00 84.31 188 GLY A N 1
ATOM 1452 C CA . GLY A 1 188 ? -20.619 -8.245 19.965 1.00 84.31 188 GLY A CA 1
ATOM 1453 C C . GLY A 1 188 ? -19.515 -9.253 20.296 1.00 84.31 188 GLY A C 1
ATOM 1454 O O . GLY A 1 188 ? -19.824 -10.348 20.757 1.00 84.31 188 GLY A O 1
ATOM 1455 N N . LEU A 1 189 ? -18.237 -8.917 20.084 1.00 86.00 189 LEU A N 1
ATOM 1456 C CA . LEU A 1 189 ? -17.110 -9.710 20.592 1.00 86.00 189 LEU A CA 1
ATOM 1457 C C . LEU A 1 189 ? -16.793 -9.262 22.023 1.00 86.00 189 LEU A C 1
ATOM 1459 O O . LEU A 1 189 ? -15.864 -8.491 22.265 1.00 86.00 189 LEU A O 1
ATOM 1463 N N . SER A 1 190 ? -17.620 -9.719 22.958 1.00 76.81 190 SER A N 1
ATOM 1464 C CA . SER A 1 190 ? -17.662 -9.263 24.350 1.00 76.81 190 SER A CA 1
ATOM 1465 C C . SER A 1 190 ? -16.794 -10.089 25.307 1.00 76.81 190 SER A C 1
ATOM 1467 O O . SER A 1 190 ? -16.558 -9.663 26.438 1.00 76.81 190 SER A O 1
ATOM 1469 N N . ALA A 1 191 ? -16.290 -11.253 24.876 1.00 78.00 191 ALA A N 1
ATOM 1470 C CA . ALA A 1 191 ? -15.445 -12.122 25.695 1.00 78.00 191 ALA A CA 1
ATOM 1471 C C . ALA A 1 191 ? -13.941 -11.857 25.484 1.00 78.00 191 ALA A C 1
ATOM 1473 O O . ALA A 1 191 ? -13.467 -11.690 24.358 1.00 78.00 191 ALA A O 1
ATOM 1474 N N . GLY A 1 192 ? -13.148 -11.922 26.561 1.00 78.62 192 GLY A N 1
ATOM 1475 C CA . GLY A 1 192 ? -11.699 -11.669 26.509 1.00 78.62 192 GLY A CA 1
ATOM 1476 C C . GLY A 1 192 ? -10.930 -12.548 25.507 1.00 78.62 192 GLY A C 1
ATOM 1477 O O . GLY A 1 192 ? -9.983 -12.084 24.872 1.00 78.62 192 GLY A O 1
ATOM 1478 N N . ASP A 1 193 ? -11.355 -13.798 25.301 1.00 83.06 193 ASP A N 1
ATOM 1479 C CA . ASP A 1 193 ? -10.751 -14.689 24.299 1.00 83.06 193 ASP A CA 1
ATOM 1480 C C . ASP A 1 193 ? -11.122 -14.317 22.860 1.00 83.06 193 ASP A C 1
ATOM 1482 O O . ASP A 1 193 ? -10.283 -14.420 21.962 1.00 83.06 193 ASP A O 1
ATOM 1486 N N . GLN A 1 194 ? -12.344 -13.830 22.639 1.00 84.25 194 GLN A N 1
ATOM 1487 C CA . GLN A 1 194 ? -12.788 -13.334 21.336 1.00 84.25 194 GLN A CA 1
ATOM 1488 C C . GLN A 1 194 ? -12.035 -12.058 20.947 1.00 84.25 194 GLN A C 1
ATOM 1490 O O . GLN A 1 194 ? -11.598 -11.929 19.802 1.00 84.25 194 GLN A O 1
ATOM 1495 N N . LEU A 1 195 ? -11.801 -11.161 21.910 1.00 87.06 195 LEU A N 1
ATOM 1496 C CA . LEU A 1 195 ? -10.980 -9.966 21.710 1.00 87.06 195 LEU A CA 1
ATOM 1497 C C . LEU A 1 195 ? -9.540 -10.334 21.347 1.00 87.06 195 LEU A C 1
ATOM 1499 O O . LEU A 1 195 ? -9.029 -9.884 20.321 1.00 87.06 195 LEU A O 1
ATOM 1503 N N . ARG A 1 196 ? -8.908 -11.236 22.110 1.00 88.81 196 ARG A N 1
ATOM 1504 C CA . ARG A 1 196 ? -7.566 -11.750 21.783 1.00 88.81 196 ARG A CA 1
ATOM 1505 C C . ARG A 1 196 ? -7.508 -12.393 20.396 1.00 88.81 196 ARG A C 1
ATOM 1507 O O . ARG A 1 196 ? -6.527 -12.200 19.677 1.00 88.81 196 ARG A O 1
ATOM 1514 N N . ALA A 1 197 ? -8.538 -13.145 20.010 1.00 87.12 197 ALA A N 1
ATOM 1515 C CA . ALA A 1 197 ? -8.629 -13.743 18.681 1.00 87.12 197 ALA A CA 1
ATOM 1516 C C . ALA A 1 197 ? -8.747 -12.680 17.577 1.00 87.12 197 ALA A C 1
ATOM 1518 O O . ALA A 1 197 ? -8.086 -12.811 16.547 1.00 87.12 197 ALA A O 1
ATOM 1519 N N . GLY A 1 198 ? -9.525 -11.618 17.802 1.00 86.19 198 GLY A N 1
ATOM 1520 C CA . GLY A 1 198 ? -9.638 -10.478 16.890 1.00 86.19 198 GLY A CA 1
ATOM 1521 C C . GLY A 1 198 ? -8.305 -9.759 16.674 1.00 86.19 198 GLY A C 1
ATOM 1522 O O . GLY A 1 198 ? -7.924 -9.520 15.530 1.00 86.19 198 GLY A O 1
ATOM 1523 N N . PHE A 1 199 ? -7.553 -9.505 17.750 1.00 89.06 199 PHE A N 1
ATOM 1524 C CA . PHE A 1 199 ? -6.218 -8.893 17.685 1.00 89.06 199 PHE A CA 1
ATOM 1525 C C . PHE A 1 199 ? -5.231 -9.762 16.897 1.00 89.06 199 PHE A C 1
ATOM 1527 O O . PHE A 1 199 ? -4.639 -9.298 15.924 1.00 89.06 199 PHE A O 1
ATOM 1534 N N . LYS A 1 200 ? -5.124 -11.054 17.241 1.00 87.69 200 LYS A N 1
ATOM 1535 C CA . LYS A 1 200 ? -4.258 -11.997 16.511 1.00 87.69 200 LYS A CA 1
ATOM 1536 C C . LYS A 1 200 ? -4.629 -12.105 15.034 1.00 87.69 200 LYS A C 1
ATOM 1538 O O . LYS A 1 200 ? -3.756 -12.257 14.186 1.00 87.69 200 LYS A O 1
ATOM 1543 N N . LEU A 1 201 ? -5.923 -12.062 14.718 1.00 82.12 201 LEU A N 1
ATOM 1544 C CA . LEU A 1 201 ? -6.401 -12.124 13.342 1.00 82.12 201 LEU A CA 1
ATOM 1545 C C . LEU A 1 201 ? -6.066 -10.845 12.564 1.00 82.12 201 LEU A C 1
ATOM 1547 O O . LEU A 1 201 ? -5.731 -10.945 11.386 1.00 82.12 201 LEU A O 1
ATOM 1551 N N . ALA A 1 202 ? -6.134 -9.674 13.203 1.00 75.69 202 ALA A N 1
ATOM 1552 C CA . ALA A 1 202 ? -5.707 -8.415 12.601 1.00 75.69 202 ALA A CA 1
ATOM 1553 C C . ALA A 1 202 ? -4.214 -8.467 12.236 1.00 75.69 202 ALA A C 1
ATOM 1555 O O . ALA A 1 202 ? -3.860 -8.227 11.080 1.00 75.69 202 ALA A O 1
ATOM 1556 N N . GLU A 1 203 ? -3.364 -8.888 13.175 1.00 77.81 203 GLU A N 1
ATOM 1557 C CA . GLU A 1 203 ? -1.922 -9.060 12.947 1.00 77.81 203 GLU A CA 1
ATOM 1558 C C . GLU A 1 203 ? -1.631 -10.090 11.848 1.00 77.81 203 GLU A C 1
ATOM 1560 O O . GLU A 1 203 ? -0.843 -9.829 10.940 1.00 77.81 203 GLU A O 1
ATOM 1565 N N . ALA A 1 204 ? -2.326 -11.233 11.859 1.00 70.94 204 ALA A N 1
ATOM 1566 C CA . ALA A 1 204 ? -2.189 -12.263 10.829 1.00 70.94 204 ALA A CA 1
ATOM 1567 C C . ALA A 1 204 ? -2.642 -11.797 9.431 1.00 70.94 204 ALA A C 1
ATOM 1569 O O . ALA A 1 204 ? -2.172 -12.327 8.427 1.00 70.94 204 ALA A O 1
ATOM 1570 N N . GLN A 1 205 ? -3.541 -10.810 9.350 1.00 64.94 205 GLN A N 1
ATOM 1571 C CA . GLN A 1 205 ? -3.949 -10.164 8.097 1.00 64.94 205 GLN A CA 1
ATOM 1572 C C . GLN A 1 205 ? -3.018 -9.008 7.686 1.00 64.94 205 GLN A C 1
ATOM 1574 O O . GLN A 1 205 ? -3.292 -8.326 6.700 1.00 64.94 205 GLN A O 1
ATOM 1579 N N . GLY A 1 206 ? -1.908 -8.806 8.404 1.00 57.44 206 GLY A N 1
ATOM 1580 C CA . GLY A 1 206 ? -0.896 -7.799 8.093 1.00 57.44 206 GLY A CA 1
ATOM 1581 C C . GLY A 1 206 ? -1.169 -6.421 8.695 1.00 57.44 206 GLY A C 1
ATOM 1582 O O . GLY A 1 206 ? -0.474 -5.470 8.345 1.00 57.44 206 GLY A O 1
ATOM 1583 N N . HIS A 1 207 ? -2.150 -6.282 9.591 1.00 64.75 207 HIS A N 1
ATOM 1584 C CA . HIS A 1 207 ? -2.407 -5.027 10.296 1.00 64.75 207 HIS A CA 1
ATOM 1585 C C . HIS A 1 207 ? -1.489 -4.898 11.507 1.00 64.75 207 HIS A C 1
ATOM 1587 O O . HIS A 1 207 ? -1.498 -5.755 12.386 1.00 64.75 207 HIS A O 1
ATOM 1593 N N . LEU A 1 208 ? -0.730 -3.806 11.589 1.00 68.00 208 LEU A N 1
ATOM 1594 C CA . LEU A 1 208 ? 0.022 -3.491 12.801 1.00 68.00 208 LEU A CA 1
ATOM 1595 C C . LEU A 1 208 ? -0.864 -2.691 13.760 1.00 68.00 208 LEU A C 1
ATOM 1597 O O . LEU A 1 208 ? -1.427 -1.659 13.404 1.00 68.00 208 LEU A O 1
ATOM 1601 N N . ILE A 1 209 ? -1.012 -3.189 14.981 1.00 78.31 209 ILE A N 1
ATOM 1602 C CA . ILE A 1 209 ? -1.831 -2.543 16.004 1.00 78.31 209 ILE A CA 1
ATOM 1603 C C . ILE A 1 209 ? -1.004 -1.413 16.618 1.00 78.31 209 ILE A C 1
ATOM 1605 O O . ILE A 1 209 ? 0.109 -1.639 17.098 1.00 78.31 209 ILE A O 1
ATOM 1609 N N . SER A 1 210 ? -1.512 -0.183 16.555 1.00 78.38 210 SER A N 1
ATOM 1610 C CA . SER A 1 210 ? -0.807 0.976 17.101 1.00 78.38 210 SER A CA 1
ATOM 1611 C C . SER A 1 210 ? -1.077 1.133 18.603 1.00 78.38 210 SER A C 1
ATOM 1613 O O . SER A 1 210 ? -2.074 0.602 19.104 1.00 78.38 210 SER A O 1
ATOM 1615 N N . PRO A 1 211 ? -0.239 1.899 19.329 1.00 82.75 211 PRO A N 1
ATOM 1616 C CA . PRO A 1 211 ? -0.485 2.211 20.735 1.00 82.75 211 PRO A CA 1
ATOM 1617 C C . PRO A 1 211 ? -1.866 2.831 20.981 1.00 82.75 211 PRO A C 1
ATOM 1619 O O . PRO A 1 211 ? -2.477 3.400 20.069 1.00 82.75 211 PRO A O 1
ATOM 1622 N N . ASN A 1 212 ? -2.324 2.725 22.228 1.00 84.94 212 ASN A N 1
ATOM 1623 C CA . ASN A 1 212 ? -3.590 3.281 22.696 1.00 84.94 212 ASN A CA 1
ATOM 1624 C C . ASN A 1 212 ? -3.670 4.799 22.466 1.00 84.94 212 ASN A C 1
ATOM 1626 O O . ASN A 1 212 ? -2.672 5.516 22.556 1.00 84.94 212 ASN A O 1
ATOM 1630 N N . THR A 1 213 ? -4.875 5.284 22.174 1.00 83.75 213 THR A N 1
ATOM 1631 C CA . THR A 1 213 ? -5.170 6.704 21.908 1.00 83.75 213 THR A CA 1
ATOM 1632 C C . THR A 1 213 ? -6.182 7.307 22.883 1.00 83.75 213 THR A C 1
ATOM 1634 O O . THR A 1 213 ? -6.070 8.480 23.226 1.00 83.75 213 THR A O 1
ATOM 1637 N N . ILE A 1 214 ? -7.143 6.514 23.352 1.00 86.12 214 ILE A N 1
ATOM 1638 C CA . ILE A 1 214 ? -8.112 6.832 24.404 1.00 86.12 214 ILE A CA 1
ATOM 1639 C C . ILE A 1 214 ? -7.456 6.642 25.779 1.00 86.12 214 ILE A C 1
ATOM 1641 O O . ILE A 1 214 ? -7.562 7.517 26.641 1.00 86.12 214 ILE A O 1
ATOM 1645 N N . VAL A 1 215 ? -6.763 5.515 25.978 1.00 91.06 215 VAL A N 1
ATOM 1646 C CA . VAL A 1 215 ? -6.145 5.098 27.254 1.00 91.06 215 VAL A CA 1
ATOM 1647 C C . VAL A 1 215 ? -4.626 4.911 27.088 1.00 91.06 215 VAL A C 1
ATOM 1649 O O . VAL A 1 215 ? -4.125 3.788 27.104 1.00 91.06 215 VAL A O 1
ATOM 1652 N N . PRO A 1 216 ? -3.869 6.001 26.845 1.00 88.19 216 PRO A N 1
ATOM 1653 C CA . PRO A 1 216 ? -2.469 5.930 26.411 1.00 88.19 216 PRO A CA 1
ATOM 1654 C C . PRO A 1 216 ? -1.528 5.264 27.425 1.00 88.19 216 PRO A C 1
ATOM 1656 O O . PRO A 1 216 ? -0.510 4.707 27.018 1.00 88.19 216 PRO A O 1
ATOM 1659 N N . ASP A 1 217 ? -1.874 5.300 28.713 1.00 90.06 217 ASP A N 1
ATOM 1660 C CA . ASP A 1 217 ? -1.044 4.780 29.805 1.00 90.06 217 ASP A CA 1
ATOM 1661 C C . ASP A 1 217 ? -1.287 3.286 30.097 1.00 90.06 217 ASP A C 1
ATOM 1663 O O . ASP A 1 217 ? -0.524 2.665 30.841 1.00 90.06 217 ASP A O 1
ATOM 1667 N N . ALA A 1 218 ? -2.303 2.680 29.474 1.00 89.56 218 ALA A N 1
ATOM 1668 C CA . ALA A 1 218 ? -2.615 1.271 29.662 1.00 89.56 218 ALA A CA 1
ATOM 1669 C C . ALA A 1 218 ? -1.532 0.372 29.038 1.00 89.56 218 ALA A C 1
ATOM 1671 O O . ALA A 1 218 ? -1.335 0.357 27.819 1.00 89.56 218 ALA A O 1
ATOM 1672 N N . ALA A 1 219 ? -0.850 -0.408 29.882 1.00 86.06 219 ALA A N 1
ATOM 1673 C CA . ALA A 1 219 ? 0.291 -1.240 29.492 1.00 86.06 219 ALA A CA 1
ATOM 1674 C C . ALA A 1 219 ? -0.105 -2.621 28.942 1.00 86.06 219 ALA A C 1
ATOM 1676 O O . ALA A 1 219 ? 0.664 -3.246 28.208 1.00 86.06 219 ALA A O 1
ATOM 1677 N N . SER A 1 220 ? -1.293 -3.113 29.295 1.00 88.56 220 SER A N 1
ATOM 1678 C CA . SER A 1 220 ? -1.802 -4.414 28.866 1.00 88.56 220 SER A CA 1
ATOM 1679 C C . SER A 1 220 ? -3.253 -4.340 28.393 1.00 88.56 220 SER A C 1
ATOM 1681 O O . SER A 1 220 ? -3.953 -3.356 28.614 1.00 88.56 220 SER A O 1
ATOM 1683 N N . MET A 1 221 ? -3.728 -5.405 27.739 1.00 86.12 221 MET A N 1
ATOM 1684 C CA . MET A 1 221 ? -5.129 -5.509 27.313 1.00 86.12 221 MET A CA 1
ATOM 1685 C C . MET A 1 221 ? -6.092 -5.469 28.505 1.00 86.12 221 MET A C 1
ATOM 1687 O O . MET A 1 221 ? -7.166 -4.895 28.384 1.00 86.12 221 MET A O 1
ATOM 1691 N N . THR A 1 222 ? -5.709 -6.057 29.642 1.00 88.00 222 THR A N 1
ATOM 1692 C CA . THR A 1 222 ? -6.508 -6.003 30.871 1.00 88.00 222 THR A CA 1
ATOM 1693 C C . THR A 1 222 ? -6.590 -4.568 31.382 1.00 88.00 222 THR A C 1
ATOM 1695 O O . THR A 1 222 ? -7.691 -4.051 31.519 1.00 88.00 222 THR A O 1
ATOM 1698 N N . ASP A 1 223 ? -5.443 -3.892 31.528 1.00 90.38 223 ASP A N 1
ATOM 1699 C CA . ASP A 1 223 ? -5.396 -2.497 31.994 1.00 90.38 223 ASP A CA 1
ATOM 1700 C C . ASP A 1 223 ? -6.182 -1.566 31.059 1.00 90.38 223 ASP A C 1
ATOM 1702 O O . ASP A 1 223 ? -6.878 -0.659 31.499 1.00 90.38 223 ASP A O 1
ATOM 1706 N N . MET A 1 224 ? -6.113 -1.823 29.750 1.00 93.06 224 MET A N 1
ATOM 1707 C CA . MET A 1 224 ? -6.849 -1.075 28.733 1.00 93.06 224 MET A CA 1
ATOM 1708 C C . MET A 1 224 ? -8.362 -1.227 28.910 1.00 93.06 224 MET A C 1
ATOM 1710 O O . MET A 1 224 ? -9.077 -0.232 28.842 1.00 93.06 224 MET A O 1
ATOM 1714 N N . ILE A 1 225 ? -8.864 -2.445 29.136 1.00 90.00 225 ILE A N 1
ATOM 1715 C CA . ILE A 1 225 ? -10.294 -2.677 29.382 1.00 90.00 225 ILE A CA 1
ATOM 1716 C C . ILE A 1 225 ? -10.727 -2.045 30.710 1.00 90.00 225 ILE A C 1
ATOM 1718 O O . ILE A 1 225 ? -11.770 -1.391 30.740 1.00 90.00 225 ILE A O 1
ATOM 1722 N N . ASP A 1 226 ? -9.920 -2.168 31.764 1.00 90.38 226 ASP A N 1
ATOM 1723 C CA . ASP A 1 226 ? -10.205 -1.576 33.076 1.00 90.38 226 ASP A CA 1
ATOM 1724 C C . ASP A 1 226 ? -10.264 -0.042 32.998 1.00 90.38 226 ASP A C 1
ATOM 1726 O O . ASP A 1 226 ? -11.190 0.580 33.525 1.00 90.38 226 ASP A O 1
ATOM 1730 N N . GLU A 1 227 ? -9.332 0.592 32.279 1.00 92.50 227 GLU A N 1
ATOM 1731 C CA . GLU A 1 227 ? -9.357 2.038 32.052 1.00 92.50 227 GLU A CA 1
ATOM 1732 C C . GLU A 1 227 ? -10.529 2.478 31.166 1.00 92.50 227 GLU A C 1
ATOM 1734 O O . GLU A 1 227 ? -11.165 3.499 31.447 1.00 92.50 227 GLU A O 1
ATOM 1739 N N . LEU A 1 228 ? -10.850 1.721 30.111 1.00 91.75 228 LEU A N 1
ATOM 1740 C CA . LEU A 1 228 ? -12.030 1.988 29.283 1.00 91.75 228 LEU A CA 1
ATOM 1741 C C . LEU A 1 228 ? -13.314 1.874 30.118 1.00 91.75 228 LEU A C 1
ATOM 1743 O O . LEU A 1 228 ? -14.229 2.682 29.942 1.00 91.75 228 LEU A O 1
ATOM 1747 N N . GLN A 1 229 ? -13.376 0.923 31.052 1.00 91.94 229 GLN A N 1
ATOM 1748 C CA . GLN A 1 229 ? -14.504 0.758 31.966 1.00 91.94 229 GLN A CA 1
ATOM 1749 C C . GLN A 1 229 ? -14.590 1.926 32.952 1.00 91.94 229 GLN A C 1
ATOM 1751 O O . GLN A 1 229 ? -15.661 2.511 33.119 1.00 91.94 229 GLN A O 1
ATOM 1756 N N . ALA A 1 230 ? -13.466 2.319 33.557 1.00 91.50 230 ALA A N 1
ATOM 1757 C CA . ALA A 1 230 ? -13.392 3.449 34.483 1.00 91.50 230 ALA A CA 1
ATOM 1758 C C . ALA A 1 230 ? -13.846 4.769 33.836 1.00 91.50 230 ALA A C 1
ATOM 1760 O O . ALA A 1 230 ? -14.414 5.631 34.507 1.00 91.50 230 ALA A O 1
ATOM 1761 N N . ARG A 1 231 ? -13.630 4.914 32.524 1.00 91.88 231 ARG A N 1
ATOM 1762 C CA . ARG A 1 231 ? -14.046 6.077 31.728 1.00 91.88 231 ARG A CA 1
ATOM 1763 C C . ARG A 1 231 ? -15.438 5.931 31.089 1.00 91.88 231 ARG A C 1
ATOM 1765 O O . ARG A 1 231 ? -15.842 6.809 30.336 1.00 91.88 231 ARG A O 1
ATOM 1772 N N . GLY A 1 232 ? -16.170 4.847 31.362 1.00 90.62 232 GLY A N 1
ATOM 1773 C CA . GLY A 1 232 ? -17.536 4.628 30.866 1.00 90.62 232 GLY A CA 1
ATOM 1774 C C . GLY A 1 232 ? -17.646 4.223 29.390 1.00 90.62 232 GLY A C 1
ATOM 1775 O O . GLY A 1 232 ? -18.753 4.203 28.840 1.00 90.62 232 GLY A O 1
ATOM 1776 N N . PHE A 1 233 ? -16.528 3.889 28.734 1.00 90.69 233 PHE A N 1
ATOM 1777 C CA . PHE A 1 233 ? -16.515 3.425 27.342 1.00 90.69 233 PHE A CA 1
ATOM 1778 C C . PHE A 1 233 ? -17.039 1.995 27.204 1.00 90.69 233 PHE A C 1
ATOM 1780 O O . PHE A 1 233 ? -17.656 1.660 26.194 1.00 90.69 233 PHE A O 1
ATOM 1787 N N . VAL A 1 234 ? -16.835 1.166 28.224 1.00 92.00 234 VAL A N 1
ATOM 1788 C CA . VAL A 1 234 ? -17.338 -0.210 28.295 1.00 92.00 234 VAL A CA 1
ATOM 1789 C C . VAL A 1 234 ? -18.015 -0.458 29.640 1.00 92.00 234 VAL A C 1
ATOM 1791 O O . VAL A 1 234 ? -17.745 0.231 30.624 1.00 92.00 234 VAL A O 1
ATOM 1794 N N . VAL A 1 235 ? -18.910 -1.438 29.682 1.00 89.12 235 VAL A N 1
ATOM 1795 C CA . VAL A 1 235 ? -19.610 -1.889 30.887 1.00 89.12 235 VAL A CA 1
ATOM 1796 C C . VAL A 1 235 ? -19.411 -3.393 31.003 1.00 89.12 235 VAL A C 1
ATOM 1798 O O . VAL A 1 235 ? -19.770 -4.138 30.096 1.00 89.12 235 VAL A O 1
ATOM 1801 N N . SER A 1 236 ? -18.851 -3.841 32.121 1.00 81.44 236 SER A N 1
ATOM 1802 C CA . SER A 1 236 ? -18.614 -5.263 32.375 1.00 81.44 236 SER A CA 1
ATOM 1803 C C . SER A 1 236 ? -19.810 -5.886 33.100 1.00 81.44 236 SER A C 1
ATOM 1805 O O . SER A 1 236 ? -20.192 -5.427 34.178 1.00 81.44 236 SER A O 1
ATOM 1807 N N . GLY A 1 237 ? -20.404 -6.921 32.504 1.00 73.56 237 GLY A N 1
ATOM 1808 C CA . GLY A 1 237 ? -21.307 -7.867 33.164 1.00 73.56 237 GLY A CA 1
ATOM 1809 C C . GLY A 1 237 ? -20.544 -9.063 33.750 1.00 73.56 237 GLY A C 1
ATOM 1810 O O . GLY A 1 237 ? -19.320 -9.119 33.687 1.00 73.56 237 GLY A O 1
ATOM 1811 N N . GLU A 1 238 ? -21.256 -10.047 34.312 1.00 63.50 238 GLU A N 1
ATOM 1812 C CA . GLU A 1 238 ? -20.627 -11.216 34.964 1.00 63.50 238 GLU A CA 1
ATOM 1813 C C . GLU A 1 238 ? -19.801 -12.098 34.009 1.00 63.50 238 GLU A C 1
ATOM 1815 O O . GLU A 1 238 ? -18.873 -12.776 34.442 1.00 63.50 238 GLU A O 1
ATOM 1820 N N . THR A 1 239 ? -20.128 -12.104 32.715 1.00 63.44 239 THR A N 1
ATOM 1821 C CA . THR A 1 239 ? -19.471 -12.950 31.697 1.00 63.44 239 THR A CA 1
ATOM 1822 C C . THR A 1 239 ? -19.144 -12.224 30.393 1.00 63.44 239 THR A C 1
ATOM 1824 O O . THR A 1 239 ? -18.376 -12.744 29.585 1.00 63.44 239 THR A O 1
ATOM 1827 N N . GLU A 1 240 ? -19.678 -11.021 30.187 1.00 76.62 240 GLU A N 1
ATOM 1828 C CA . GLU A 1 240 ? -19.588 -10.295 28.922 1.00 76.62 240 GLU A CA 1
ATOM 1829 C C . GLU A 1 240 ? -19.283 -8.819 29.160 1.00 76.62 240 GLU A C 1
ATOM 1831 O O . GLU A 1 240 ? -19.798 -8.207 30.097 1.00 76.62 240 GLU A O 1
ATOM 1836 N N . ILE A 1 241 ? -18.465 -8.240 28.285 1.00 85.00 241 ILE A N 1
ATOM 1837 C CA . ILE A 1 241 ? -18.208 -6.803 28.236 1.00 85.00 241 ILE A CA 1
ATOM 1838 C C . ILE A 1 241 ? -19.088 -6.201 27.141 1.00 85.00 241 ILE A C 1
ATOM 1840 O O . ILE A 1 241 ? -19.005 -6.593 25.980 1.00 85.00 241 ILE A O 1
ATOM 1844 N N . ALA A 1 242 ? -19.919 -5.232 27.502 1.00 87.62 242 ALA A N 1
ATOM 1845 C CA . ALA A 1 242 ? -20.753 -4.485 26.573 1.00 87.62 242 ALA A CA 1
ATOM 1846 C C . ALA A 1 242 ? -20.204 -3.072 26.362 1.00 87.62 242 ALA A C 1
ATOM 1848 O O . ALA A 1 242 ? -19.422 -2.551 27.162 1.00 87.62 242 ALA A O 1
ATOM 1849 N N . ILE A 1 243 ? -20.638 -2.423 25.285 1.00 90.44 243 ILE A N 1
ATOM 1850 C CA . ILE A 1 243 ? -20.308 -1.020 25.062 1.00 90.44 243 ILE A CA 1
ATOM 1851 C C . ILE A 1 243 ? -21.075 -0.119 26.038 1.00 90.44 243 ILE A C 1
ATOM 1853 O O . ILE A 1 243 ? -22.271 -0.297 26.271 1.00 90.44 243 ILE A O 1
ATOM 1857 N N . GLY A 1 244 ? -20.373 0.846 26.629 1.00 90.56 244 GLY A N 1
ATOM 1858 C CA . GLY A 1 244 ? -20.952 1.819 27.548 1.00 90.56 244 GLY A CA 1
ATOM 1859 C C . GLY A 1 244 ? -21.544 3.043 26.840 1.00 90.56 244 GLY A C 1
ATOM 1860 O O . GLY A 1 244 ? -21.415 3.187 25.620 1.00 90.56 244 GLY A O 1
ATOM 1861 N N . PRO A 1 245 ? -22.185 3.960 27.586 1.00 89.25 245 PRO A N 1
ATOM 1862 C CA . PRO A 1 245 ? -22.776 5.178 27.025 1.00 89.25 245 PRO A CA 1
ATOM 1863 C C . PRO A 1 245 ? -21.752 6.096 26.337 1.00 89.25 245 PRO A C 1
ATOM 1865 O O . PRO A 1 245 ? -21.989 6.555 25.215 1.00 89.25 245 PRO A O 1
ATOM 1868 N N . GLU A 1 246 ? -20.589 6.310 26.963 1.00 89.31 246 GLU A N 1
ATOM 1869 C CA . GLU A 1 246 ? -19.502 7.111 26.376 1.00 89.31 246 GLU A CA 1
ATOM 1870 C C . GLU A 1 246 ? -18.906 6.405 25.157 1.00 89.31 246 GLU A C 1
ATOM 1872 O O . GLU A 1 246 ? -18.646 7.026 24.127 1.00 89.31 246 GLU A O 1
ATOM 1877 N N . GLY A 1 247 ? -18.791 5.077 25.231 1.00 88.69 247 GLY A N 1
ATOM 1878 C CA . GLY A 1 247 ? -18.341 4.246 24.121 1.00 88.69 247 GLY A CA 1
ATOM 1879 C C . GLY A 1 247 ? -19.270 4.364 22.926 1.00 88.69 247 GLY A C 1
ATOM 1880 O O . GLY A 1 247 ? -18.809 4.607 21.819 1.00 88.69 247 GLY A O 1
ATOM 1881 N N . THR A 1 248 ? -20.579 4.270 23.147 1.00 87.69 248 THR A N 1
ATOM 1882 C CA . THR A 1 248 ? -21.597 4.390 22.095 1.00 87.69 248 THR A CA 1
ATOM 1883 C C . THR A 1 248 ? -21.516 5.755 21.418 1.00 87.69 248 THR A C 1
ATOM 1885 O O . THR A 1 248 ? -21.484 5.843 20.190 1.00 87.69 248 THR A O 1
ATOM 1888 N N . THR A 1 249 ? -21.418 6.819 22.217 1.00 87.19 249 THR A N 1
ATOM 1889 C CA . THR A 1 249 ? -21.293 8.196 21.723 1.00 87.19 249 THR A CA 1
ATOM 1890 C C . THR A 1 249 ? -20.025 8.364 20.891 1.00 87.19 249 THR A C 1
ATOM 1892 O O . THR A 1 249 ? -20.072 8.871 19.771 1.00 87.19 249 THR A O 1
ATOM 1895 N N . PHE A 1 250 ? -18.892 7.871 21.388 1.00 84.56 250 PHE A N 1
ATOM 1896 C CA . PHE A 1 250 ? -17.629 7.900 20.661 1.00 84.56 250 PHE A CA 1
ATOM 1897 C C . PHE A 1 250 ? -17.694 7.084 19.362 1.00 84.56 250 PHE A C 1
ATOM 1899 O O . PHE A 1 250 ? -17.300 7.580 18.304 1.00 84.56 250 PHE A O 1
ATOM 1906 N N . ARG A 1 251 ? -18.255 5.869 19.404 1.00 83.44 251 ARG A N 1
ATOM 1907 C CA . ARG A 1 251 ? -18.402 4.985 18.241 1.00 83.44 251 ARG A CA 1
ATOM 1908 C C . ARG A 1 251 ? -19.231 5.622 17.139 1.00 83.44 251 ARG A C 1
ATOM 1910 O O . ARG A 1 251 ? -18.809 5.535 15.994 1.00 83.44 251 ARG A O 1
ATOM 1917 N N . GLN A 1 252 ? -20.301 6.353 17.450 1.00 81.38 252 GLN A N 1
ATOM 1918 C CA . GLN A 1 252 ? -21.085 7.091 16.445 1.00 81.38 252 GLN A CA 1
ATOM 1919 C C . GLN A 1 252 ? -20.247 8.103 15.639 1.00 81.38 252 GLN A C 1
ATOM 1921 O O . GLN A 1 252 ? -20.550 8.378 14.479 1.00 81.38 252 GLN A O 1
ATOM 1926 N N . THR A 1 253 ? -19.163 8.638 16.213 1.00 71.94 253 THR A N 1
ATOM 1927 C CA . THR A 1 253 ? -18.271 9.583 15.513 1.00 71.94 253 THR A CA 1
ATOM 1928 C C . THR A 1 253 ? -17.263 8.905 14.576 1.00 71.94 253 THR A C 1
ATOM 1930 O O . THR A 1 253 ? -16.673 9.563 13.709 1.00 71.94 253 THR A O 1
ATOM 1933 N N . ILE A 1 254 ? -17.047 7.594 14.734 1.00 68.19 254 ILE A N 1
ATOM 1934 C CA . ILE A 1 254 ? -16.026 6.836 13.997 1.00 68.19 254 ILE A CA 1
ATOM 1935 C C . ILE A 1 254 ? -16.582 5.657 13.191 1.00 68.19 254 ILE A C 1
ATOM 1937 O O . ILE A 1 254 ? -15.924 5.236 12.244 1.00 68.19 254 ILE A O 1
ATOM 1941 N N . SER A 1 255 ? -17.804 5.198 13.473 1.00 60.12 255 SER A N 1
ATOM 1942 C CA . SER A 1 255 ? -18.474 4.026 12.882 1.00 60.12 255 SER A CA 1
ATOM 1943 C C . SER A 1 255 ? -18.686 4.111 11.368 1.00 60.12 255 SER A C 1
ATOM 1945 O O . SER A 1 255 ? -18.974 3.108 10.721 1.00 60.12 255 SER A O 1
ATOM 1947 N N . HIS A 1 256 ? -18.547 5.306 10.795 1.00 58.97 256 HIS A N 1
ATOM 1948 C CA . HIS A 1 256 ? -18.687 5.568 9.362 1.00 58.97 256 HIS A CA 1
ATOM 1949 C C . HIS A 1 256 ? -17.341 5.723 8.638 1.00 58.97 256 HIS A C 1
ATOM 1951 O O . HIS A 1 256 ? -17.312 5.983 7.435 1.00 58.97 256 HIS A O 1
ATOM 1957 N N . ARG A 1 257 ? -16.213 5.608 9.350 1.00 56.88 257 ARG A N 1
ATOM 1958 C CA . ARG A 1 257 ? -14.878 5.765 8.761 1.00 56.88 257 ARG A CA 1
ATOM 1959 C C . ARG A 1 257 ? -14.468 4.492 8.011 1.00 56.88 257 ARG A C 1
ATOM 1961 O O . ARG A 1 257 ? -14.804 3.399 8.456 1.00 56.88 257 ARG A O 1
ATOM 1968 N N . PRO A 1 258 ? -13.655 4.589 6.941 1.00 47.81 258 PRO A N 1
ATOM 1969 C CA . PRO A 1 258 ? -13.170 3.416 6.197 1.00 47.81 258 PRO A CA 1
ATOM 1970 C C . PRO A 1 258 ? -12.479 2.354 7.071 1.00 47.81 258 PRO A C 1
ATOM 1972 O O . PRO A 1 258 ? -12.593 1.160 6.814 1.00 47.81 258 PRO A O 1
ATOM 1975 N N . ALA A 1 259 ? -11.821 2.807 8.142 1.00 56.75 259 ALA A N 1
ATOM 1976 C CA . ALA A 1 259 ? -11.269 2.024 9.249 1.00 56.75 259 ALA A CA 1
ATOM 1977 C C . ALA A 1 259 ? -12.170 0.879 9.754 1.00 56.75 259 ALA A C 1
ATOM 1979 O O . ALA A 1 259 ? -11.692 -0.197 10.111 1.00 56.75 259 ALA A O 1
ATOM 1980 N N . GLU A 1 260 ? -13.480 1.108 9.767 1.00 66.56 260 GLU A N 1
ATOM 1981 C CA . GLU A 1 260 ? -14.481 0.200 10.327 1.00 66.56 260 GLU A CA 1
ATOM 1982 C C . GLU A 1 260 ? -14.713 -1.045 9.476 1.00 66.56 260 GLU A C 1
ATOM 1984 O O . GLU A 1 260 ? -15.163 -2.071 9.988 1.00 66.56 260 GLU A O 1
ATOM 1989 N N . GLY A 1 261 ? -14.334 -1.001 8.194 1.00 61.69 261 GLY A N 1
ATOM 1990 C CA . GLY A 1 261 ? -14.378 -2.169 7.318 1.00 61.69 261 GLY A CA 1
ATOM 1991 C C . GLY A 1 261 ? -13.519 -3.324 7.842 1.00 61.69 261 GLY A C 1
ATOM 1992 O O . GLY A 1 261 ? -13.911 -4.485 7.711 1.00 61.69 261 GLY A O 1
ATOM 1993 N N . LEU A 1 262 ? -12.388 -3.022 8.500 1.00 70.69 262 LEU A N 1
ATOM 1994 C CA . LEU A 1 262 ? -11.568 -4.044 9.154 1.00 70.69 262 LEU A CA 1
ATOM 1995 C C . LEU A 1 262 ? -12.316 -4.676 10.330 1.00 70.69 262 LEU A C 1
ATOM 1997 O O . LEU A 1 262 ? -12.408 -5.898 10.406 1.00 70.69 262 LEU A O 1
ATOM 2001 N N . ILE A 1 263 ? -12.858 -3.855 11.230 1.00 78.44 263 ILE A N 1
ATOM 2002 C CA . ILE A 1 263 ? -13.543 -4.307 12.450 1.00 78.44 263 ILE A CA 1
ATOM 2003 C C . ILE A 1 263 ? -14.738 -5.201 12.092 1.00 78.44 263 ILE A C 1
ATOM 2005 O O . ILE A 1 263 ? -14.889 -6.288 12.646 1.00 78.44 263 ILE A O 1
ATOM 2009 N N . GLU A 1 264 ? -15.527 -4.792 11.098 1.00 79.06 264 GLU A N 1
ATOM 2010 C CA . GLU A 1 264 ? -16.658 -5.554 10.559 1.00 79.06 264 GLU A CA 1
ATOM 2011 C C . GLU A 1 264 ? -16.235 -6.907 9.955 1.00 79.06 264 GLU A C 1
ATOM 2013 O O . GLU A 1 264 ? -16.945 -7.908 10.069 1.00 79.06 264 GLU A O 1
ATOM 2018 N N . ARG A 1 265 ? -15.075 -6.965 9.293 1.00 76.19 265 ARG A N 1
ATOM 2019 C CA . ARG A 1 265 ? -14.549 -8.214 8.725 1.00 76.19 265 ARG A CA 1
ATOM 2020 C C . ARG A 1 265 ? -14.005 -9.141 9.810 1.00 76.19 265 ARG A C 1
ATOM 2022 O O . ARG A 1 265 ? -14.246 -10.348 9.754 1.00 76.19 265 ARG A O 1
ATOM 2029 N N . LEU A 1 266 ? -13.273 -8.593 10.779 1.00 79.62 266 LEU A N 1
ATOM 2030 C CA . LEU A 1 266 ? -12.728 -9.351 11.904 1.00 79.62 266 LEU A CA 1
ATOM 2031 C C . LEU A 1 266 ? -13.854 -9.970 12.733 1.00 79.62 266 LEU A C 1
ATOM 2033 O O . LEU A 1 266 ? -13.782 -11.165 13.024 1.00 79.62 266 LEU A O 1
ATOM 2037 N N . SER A 1 267 ? -14.910 -9.207 13.038 1.00 83.56 267 SER A N 1
ATOM 2038 C CA . SER A 1 267 ? -16.052 -9.715 13.803 1.00 83.56 267 SER A CA 1
ATOM 2039 C C . SER A 1 267 ? -16.711 -10.906 13.118 1.00 83.56 267 SER A C 1
ATOM 2041 O O . SER A 1 267 ? -16.826 -11.967 13.727 1.00 83.56 267 SER A O 1
ATOM 2043 N N . LYS A 1 268 ? -17.006 -10.804 11.817 1.00 82.06 268 LYS A N 1
ATOM 2044 C CA . LYS A 1 268 ? -17.601 -11.902 11.035 1.00 82.06 268 LYS A CA 1
ATOM 2045 C C . LYS A 1 268 ? -16.768 -13.182 11.068 1.00 82.06 268 LYS A C 1
ATOM 2047 O O . LYS A 1 268 ? -17.318 -14.266 11.250 1.00 82.06 268 LYS A O 1
ATOM 2052 N N . ILE A 1 269 ? -15.448 -13.072 10.904 1.00 78.88 269 ILE A N 1
ATOM 2053 C CA . ILE A 1 269 ? -14.559 -14.244 10.889 1.00 78.88 269 ILE A CA 1
ATOM 2054 C C . ILE A 1 269 ? -14.483 -14.889 12.276 1.00 78.88 269 ILE A C 1
ATOM 2056 O O . ILE A 1 269 ? -14.514 -16.118 12.379 1.00 78.88 269 ILE A O 1
ATOM 2060 N N . VAL A 1 270 ? -14.360 -14.084 13.334 1.00 80.56 270 VAL A N 1
ATOM 2061 C CA . VAL A 1 270 ? -14.259 -14.605 14.703 1.00 80.56 270 VAL A CA 1
ATOM 2062 C C . VAL A 1 270 ? -15.577 -15.252 15.125 1.00 80.56 270 VAL A C 1
ATOM 2064 O O . VAL A 1 270 ? -15.548 -16.395 15.578 1.00 80.56 270 VAL A O 1
ATOM 2067 N N . SER A 1 271 ? -16.720 -14.600 14.890 1.00 74.38 271 SER A N 1
ATOM 2068 C CA . SER A 1 271 ? -18.045 -15.163 15.188 1.00 74.38 271 SER A CA 1
ATOM 2069 C C . SER A 1 271 ? -18.271 -16.499 14.472 1.00 74.38 271 SER A C 1
ATOM 2071 O O . SER A 1 271 ? -18.641 -17.479 15.112 1.00 74.38 271 SER A O 1
ATOM 2073 N N . PHE A 1 272 ? -17.930 -16.595 13.180 1.00 69.81 272 PHE A N 1
ATOM 2074 C CA . PHE A 1 272 ? -18.078 -17.841 12.417 1.00 69.81 272 PHE A CA 1
ATOM 2075 C C . PHE A 1 272 ? -17.211 -18.992 12.958 1.00 69.81 272 PHE A C 1
ATOM 2077 O O . PHE A 1 272 ? -17.655 -20.140 13.018 1.00 69.81 272 PHE A O 1
ATOM 2084 N N . LYS A 1 273 ? -15.971 -18.705 13.379 1.00 62.00 273 LYS A N 1
ATOM 2085 C CA . LYS A 1 273 ? -15.086 -19.718 13.981 1.00 62.00 273 LYS A CA 1
ATOM 2086 C C . LYS A 1 273 ? -15.585 -20.193 15.346 1.00 62.00 273 LYS A C 1
ATOM 2088 O O . LYS A 1 273 ? -15.431 -21.371 15.665 1.00 62.00 273 LYS A O 1
ATOM 2093 N N . VAL A 1 274 ? -16.174 -19.299 16.140 1.00 62.56 274 VAL A N 1
ATOM 2094 C CA . VAL A 1 274 ? -16.779 -19.649 17.433 1.00 62.56 274 VAL A CA 1
ATOM 2095 C C . VAL A 1 274 ? -18.004 -20.545 17.223 1.00 62.56 274 VAL A C 1
ATOM 2097 O O . VAL A 1 274 ? -18.098 -21.593 17.864 1.00 62.56 274 VAL A O 1
ATOM 2100 N N . ASP A 1 275 ? -18.874 -20.210 16.266 1.00 58.94 275 ASP A N 1
ATOM 2101 C CA . ASP A 1 275 ? -20.063 -21.008 15.939 1.00 58.94 275 ASP A CA 1
ATOM 2102 C C . ASP A 1 275 ? -19.722 -22.430 15.463 1.00 58.94 275 ASP A C 1
ATOM 2104 O O . ASP A 1 275 ? -20.392 -23.394 15.844 1.00 58.94 275 ASP A O 1
ATOM 2108 N N . LEU A 1 276 ? -18.670 -22.586 14.651 1.00 60.44 276 LEU A N 1
ATOM 2109 C CA . LEU A 1 276 ? -18.197 -23.900 14.199 1.00 60.44 276 LEU A CA 1
ATOM 2110 C C . LEU A 1 276 ? -17.694 -24.762 15.362 1.00 60.44 276 LEU A C 1
ATOM 2112 O O . LEU A 1 276 ? -18.135 -25.902 15.506 1.00 60.44 276 LEU A O 1
ATOM 2116 N N . ASN A 1 277 ? -16.837 -24.206 16.225 1.00 61.31 277 ASN A N 1
ATOM 2117 C CA . ASN A 1 277 ? -16.303 -24.930 17.383 1.00 61.31 277 ASN A CA 1
ATOM 2118 C C . ASN A 1 277 ? -17.414 -25.387 18.345 1.00 61.31 277 ASN A C 1
ATOM 2120 O O . ASN A 1 277 ? -17.358 -26.504 18.856 1.00 61.31 277 ASN A O 1
ATOM 2124 N N . LEU A 1 278 ? -18.443 -24.561 18.569 1.00 59.66 278 LEU A N 1
ATOM 2125 C CA . LEU A 1 278 ? -19.587 -24.919 19.418 1.00 59.66 278 LEU A CA 1
ATOM 2126 C C . LEU A 1 278 ? -20.440 -26.037 18.806 1.00 59.66 278 LEU A C 1
ATOM 2128 O O . LEU A 1 278 ? -20.859 -26.952 19.514 1.00 59.66 278 LEU A O 1
ATOM 2132 N N . ARG A 1 279 ? -20.676 -26.006 17.489 1.00 58.22 279 ARG A N 1
ATOM 2133 C CA . ARG A 1 279 ? -21.405 -27.079 16.791 1.00 58.22 279 ARG A CA 1
ATOM 2134 C C . ARG A 1 279 ? -20.642 -28.398 16.784 1.00 58.22 279 ARG A C 1
ATOM 2136 O O . ARG A 1 279 ? -21.271 -29.448 16.881 1.00 58.22 279 ARG A O 1
ATOM 2143 N N . ASP A 1 280 ? -19.318 -28.352 16.687 1.00 57.34 280 ASP A N 1
ATOM 2144 C CA . ASP A 1 280 ? -18.481 -29.551 16.726 1.00 57.34 280 ASP A CA 1
ATOM 2145 C C . ASP A 1 280 ? -18.351 -30.134 18.143 1.00 57.34 280 ASP A C 1
ATOM 2147 O O . ASP A 1 280 ? -18.302 -31.353 18.285 1.00 57.34 280 ASP A O 1
ATOM 2151 N N . LEU A 1 281 ? -18.419 -29.304 19.190 1.00 55.19 281 LEU A N 1
ATOM 2152 C CA . LEU A 1 281 ? -18.537 -29.745 20.590 1.00 55.19 281 LEU A CA 1
ATOM 2153 C C . LEU A 1 281 ? -19.896 -30.389 20.920 1.00 55.19 281 LEU A C 1
ATOM 2155 O O . LEU A 1 281 ? -19.977 -31.213 21.828 1.00 55.19 281 LEU A O 1
ATOM 2159 N N . LEU A 1 282 ? -20.960 -30.021 20.200 1.00 56.88 282 LEU A N 1
ATOM 2160 C CA . LEU A 1 282 ? -22.319 -30.546 20.395 1.00 56.88 282 LEU A CA 1
ATOM 2161 C C . LEU A 1 282 ? -22.628 -31.796 19.555 1.00 56.88 282 LEU A C 1
ATOM 2163 O O . LEU A 1 282 ? -23.725 -32.350 19.667 1.00 56.88 282 LEU A O 1
ATOM 2167 N N . LYS A 1 283 ? -21.692 -32.270 18.724 1.00 47.78 283 LYS A N 1
ATOM 2168 C CA . LYS A 1 283 ? -21.836 -33.574 18.067 1.00 47.78 283 LYS A CA 1
ATOM 2169 C C . LYS A 1 283 ? -21.598 -34.682 19.101 1.00 47.78 283 LYS A C 1
ATOM 2171 O O . LYS A 1 283 ? -20.562 -34.665 19.763 1.00 47.78 283 LYS A O 1
ATOM 2176 N N . PRO A 1 284 ? -22.520 -35.651 19.258 1.00 44.84 284 PRO A N 1
ATOM 2177 C CA . PRO A 1 284 ? -22.267 -36.792 20.125 1.00 44.84 284 PRO A CA 1
ATOM 2178 C C . PRO A 1 284 ? -21.048 -37.573 19.606 1.00 44.84 284 PRO A C 1
ATOM 2180 O O . PRO A 1 284 ? -20.847 -37.631 18.387 1.00 44.84 284 PRO A O 1
ATOM 2183 N N . PRO A 1 285 ? -20.229 -38.154 20.501 1.00 48.25 285 PRO A N 1
ATOM 2184 C CA . PRO A 1 285 ? -19.106 -38.980 20.085 1.00 48.25 285 PRO A CA 1
ATOM 2185 C C . PRO A 1 285 ? -19.641 -40.159 19.266 1.00 48.25 285 PRO A C 1
ATOM 2187 O O . PRO A 1 285 ? -20.598 -40.817 19.679 1.00 48.25 285 PRO A O 1
ATOM 2190 N N . VAL A 1 286 ? -19.050 -40.362 18.088 1.00 46.66 286 VAL A N 1
ATOM 2191 C CA . VAL A 1 286 ? -19.290 -41.528 17.224 1.00 46.66 286 VAL A CA 1
ATOM 2192 C C . VAL A 1 286 ? -18.655 -42.761 17.850 1.00 46.66 286 VAL A C 1
ATOM 2194 O O . VAL A 1 286 ? -17.501 -42.636 18.321 1.00 46.66 286 VAL A O 1
#

Sequence (286 aa):
MRIDVQATMPDAKVLVARPLAVDLAFAARFMFNTETGELDLPKVMQIGAVMAKGDAAQDEMKELLGPGMNSIFGPIQQSDLPIKTHFLNAVEQAASLDWRAIFEGKHGAALDMALEALNQLRSIDNLAGDRKQGICPIPTYEFTEGDWDMLHSGKHIDEVQERLKSLNIFQYFFPPADNLALGLIDKGLSAGDQLRAGFKLAEAQGHLISPNTIVPDAASMTDMIDELQARGFVVSGETEIAIGPEGTTFRQTISHRPAEGLIERLSKIVSFKVDLNLRDLLKPPV

Secondary structure (DSSP, 8-state):
-HHHHHHH-TT-----EEEE---HHHHHHHHHB-TTSSB-HHHHHHHHHHHTTGGGGHHHHHHHHHHHHHHHHHHHHT--S-HHHHHHHHHHHHHTS-HHHHHHSS--SHHHHHHHHHHHHHH--TTHHHHHTT-EEEEGGG--HHHHHHHHH---HHHHHHHHHHTT-------BHHHHHHHHHHTT--SHHHHHHHHHHHHHTTPPPBPPSSSTT--SHHHHHHHHHHTTSEEE-SS-EEE-HHHHHHHHHHTTSTTHHHHHHHHHHHHHHHHHHHHHHTSPP-

Radius of gyration: 26.63 Å; chains: 1; bounding box: 60×63×75 Å

pLDDT: mean 70.76, std 13.85, range [32.03, 93.06]